Protein AF-A0A166VVB8-F1 (afdb_monomer)

Sequence (334 aa):
MFTNGLLRSNPPIEGLHESIVINSRRLHLTLGVMAFSDNATLNPSTSPSGSAVPARQTTSHPKSLAAAQALLASLRPHIRALLNSDSDSSSPANPVRDGAARREIGDGSARSRKLKLKLNRMDIMKPERAPHRLRSDADEQEQGAEGEGVYGRVLWVGPDTSNINVEGGVDGDADTRRLHGVCTFINRQFMDAGLVMDERRPLKLHCTIANTTYRKPRPKSHAHNLPFSYSAILASPAFKTISTSRNRDVSDSQHQQQACLNRSERVVIRDGQMGQVNIDKGKGNESKPKERARGRGVPVPVDLGVWEV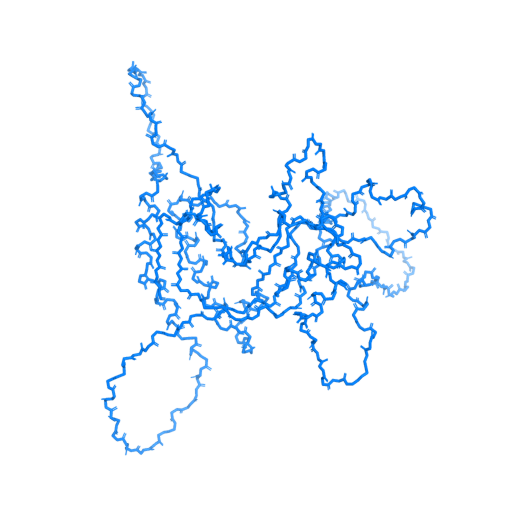GEVQICEMGSHGPEGEYVCVARCEF

Mean predicted aligned error: 12.17 Å

Secondary structure (DSSP, 8-state):
-HHHHHHT-SSPPTT--GGGBPPGGG-------B-PPP--------------------------HHHHHHHHHHHHHHHHHHHH----TT---------------------PPPEEEE--EEEEES-BPPPGGGS-TTTTTT--SS----EESEEEEE---TTTT-TT--SS-HHHHHHHHHHHHHHHHHHHTTSB---SPPP---EEEEEGGG-SS--SSGGGG--EEHHHHHHSHHHHHHB--S-SSS---TTSTTHHHH-------------------------------TT-PPPEEB---EEEE-EEEEE-TT---TTS---EEEEEE-

InterPro domains:
  IPR009210 Activating signal cointegrator 1 complex subunit 1 [PTHR13360] (14-334)
  IPR019510 A-kinase anchor protein 7-like, phosphoesterase domain [PF10469] (170-222)

Radius of gyration: 27.06 Å; Cα contacts (8 Å, |Δi|>4): 358; chains: 1; bounding box: 55×84×77 Å

pLDDT: mean 75.85, std 20.74, range [29.53, 97.19]

Solvent-accessible surface area (backbone atoms only — not comparable to full-atom values): 21731 Å² total; per-residue (Å²): 109,59,69,63,35,51,76,65,34,83,76,68,40,54,59,63,51,75,55,20,47,49,61,77,81,51,66,50,67,70,71,77,65,69,74,63,67,74,86,75,72,87,67,83,78,86,75,92,81,88,84,93,70,95,70,82,80,73,82,73,67,74,45,39,69,68,55,53,47,52,49,53,59,68,43,43,68,58,51,46,51,51,66,67,54,71,84,70,87,79,74,93,82,78,93,77,86,83,82,95,72,89,79,77,86,69,90,69,79,76,74,80,75,75,43,52,40,50,36,33,25,34,46,57,50,75,72,38,72,70,58,75,89,74,55,51,84,75,57,77,80,74,67,82,87,79,71,82,54,46,22,21,44,29,36,33,35,16,50,75,65,87,58,65,86,47,86,86,63,78,89,79,45,70,41,51,42,41,50,50,51,46,48,53,49,53,40,47,56,36,38,77,64,63,44,29,73,88,79,88,63,82,90,64,73,36,28,63,46,29,34,37,90,52,42,62,78,72,49,98,51,80,69,51,67,51,45,23,39,46,51,52,47,66,70,31,73,34,40,62,76,29,42,58,71,91,64,85,87,62,81,88,70,93,68,59,77,59,47,75,81,60,75,81,72,78,90,76,80,85,78,91,77,91,81,88,79,93,79,80,94,72,93,69,90,75,80,73,78,82,86,80,69,89,74,75,76,77,65,43,60,33,53,75,54,73,41,78,58,48,68,52,71,43,60,50,85,94,46,60,44,99,83,61,27,59,38,70,80,38,75,45,78,102

Organism: NCBI:txid1759441

Foldseek 3Di:
DLLVLQCPFVVHFFPDDPLQFDDPVAFDWDLFDFDADDPPDPPVPDDDDDDDDPDDPPVLPHLDPVVLQVLVVVCQVVLLVLQPDDPPPPDDDDPPDDDDDDDDPPPDPPPRDFQKFWFWWKDAPPKDWDPPVPCDPVNVPDDDDQDGFIFHQWIKTGADCVCLPPPPDPPRGPSSNSVLVSSVVSSVSCVVSVRGDPPVDPRDTITTRGHLCSDPPCDPDPSSPRTTGVVCSCVGPSQVVWADPVDPPDPDDPPCVVVLSVPPDDPPDDDDDDDDDDDDDDDDPPPPDPPPPPPRRDTGTTGPDMDGDFKDFDFDPPDADPVRYTHTPHMRGD

Structure (mmCIF, N/CA/C/O backbone):
data_AF-A0A166VVB8-F1
#
_entry.id   AF-A0A166VVB8-F1
#
loop_
_atom_site.group_PDB
_atom_site.id
_atom_site.type_symbol
_atom_site.label_atom_id
_atom_site.label_alt_id
_atom_site.label_comp_id
_atom_site.label_asym_id
_atom_site.label_entity_id
_atom_site.label_seq_id
_atom_site.pdbx_PDB_ins_code
_atom_site.Cartn_x
_atom_site.Cartn_y
_atom_site.Cartn_z
_atom_site.occupancy
_atom_site.B_iso_or_equiv
_atom_site.auth_seq_id
_atom_site.auth_comp_id
_atom_site.auth_asym_id
_atom_site.auth_atom_id
_atom_site.pdbx_PDB_model_num
ATOM 1 N N . MET A 1 1 ? 15.923 -10.748 -4.787 1.00 80.12 1 MET A N 1
ATOM 2 C CA . MET A 1 1 ? 14.583 -10.134 -4.638 1.00 80.12 1 MET A CA 1
ATOM 3 C C . MET A 1 1 ? 14.361 -9.109 -5.744 1.00 80.12 1 MET A C 1
ATOM 5 O O . MET A 1 1 ? 15.329 -8.490 -6.172 1.00 80.12 1 MET A O 1
ATOM 9 N N . PHE A 1 2 ? 13.114 -8.955 -6.202 1.00 94.19 2 PHE A N 1
ATOM 10 C CA . PHE A 1 2 ? 12.698 -8.142 -7.358 1.00 94.19 2 PHE A CA 1
ATOM 11 C C . PHE A 1 2 ? 13.296 -6.722 -7.398 1.00 94.19 2 PHE A C 1
ATOM 13 O O . PHE A 1 2 ? 13.907 -6.343 -8.393 1.00 94.19 2 PHE A O 1
ATOM 20 N N . THR A 1 3 ? 13.206 -5.967 -6.302 1.00 95.25 3 THR A N 1
ATOM 21 C CA . THR A 1 3 ? 13.703 -4.580 -6.207 1.00 95.25 3 THR A CA 1
ATOM 22 C C . THR A 1 3 ? 15.211 -4.458 -6.433 1.00 95.25 3 THR A C 1
ATOM 24 O O . THR A 1 3 ? 15.650 -3.579 -7.170 1.00 95.25 3 THR A O 1
ATOM 27 N N . ASN A 1 4 ? 16.007 -5.382 -5.886 1.00 95.75 4 ASN A N 1
ATOM 28 C CA . ASN A 1 4 ? 17.452 -5.431 -6.139 1.00 95.75 4 ASN A CA 1
ATOM 29 C C . ASN A 1 4 ? 17.758 -5.725 -7.614 1.00 95.75 4 ASN A C 1
ATOM 31 O O . ASN A 1 4 ? 18.744 -5.224 -8.144 1.00 95.75 4 ASN A O 1
ATOM 35 N N . GLY A 1 5 ? 16.918 -6.525 -8.279 1.00 96.50 5 GLY A N 1
ATOM 36 C CA . GLY A 1 5 ? 17.032 -6.774 -9.715 1.00 96.50 5 GLY A CA 1
ATOM 37 C C . GLY A 1 5 ? 16.750 -5.519 -10.546 1.00 96.50 5 GLY A C 1
ATOM 38 O O . GLY A 1 5 ? 17.468 -5.252 -11.506 1.00 96.50 5 GLY A O 1
ATOM 39 N N . LEU A 1 6 ? 15.755 -4.714 -10.156 1.00 96.75 6 LEU A N 1
ATOM 40 C CA . LEU A 1 6 ? 15.472 -3.438 -10.822 1.00 96.75 6 LEU A CA 1
ATOM 41 C C . LEU A 1 6 ? 16.654 -2.466 -10.700 1.00 96.75 6 LEU A C 1
ATOM 43 O O . LEU A 1 6 ? 17.094 -1.910 -11.701 1.00 96.75 6 LEU A O 1
ATOM 47 N N . LEU A 1 7 ? 17.213 -2.313 -9.495 1.00 97.19 7 LEU A N 1
ATOM 48 C CA . LEU A 1 7 ? 18.348 -1.413 -9.245 1.00 97.19 7 LEU A CA 1
ATOM 49 C C . LEU A 1 7 ? 19.645 -1.853 -9.945 1.00 97.19 7 LEU A C 1
ATOM 51 O O . LEU A 1 7 ? 20.499 -1.018 -10.219 1.00 97.19 7 LEU A O 1
ATOM 55 N N . ARG A 1 8 ? 19.792 -3.149 -10.244 1.00 97.19 8 ARG A N 1
ATOM 56 C CA . ARG A 1 8 ? 20.946 -3.725 -10.960 1.00 97.19 8 ARG A CA 1
ATOM 57 C C . ARG A 1 8 ? 20.698 -3.924 -12.458 1.00 97.19 8 ARG A C 1
ATOM 59 O O . ARG A 1 8 ? 21.473 -4.619 -13.111 1.00 97.19 8 ARG A O 1
ATOM 66 N N . SER A 1 9 ? 19.602 -3.389 -12.997 1.00 97.19 9 SER A N 1
ATOM 67 C CA . SER A 1 9 ? 19.294 -3.529 -14.422 1.00 97.19 9 SER A CA 1
ATOM 68 C C . SER A 1 9 ? 20.370 -2.862 -15.283 1.00 97.19 9 SER A C 1
ATOM 70 O O . SER A 1 9 ? 20.900 -1.813 -14.919 1.00 97.19 9 SER A O 1
ATOM 72 N N . ASN A 1 10 ? 20.693 -3.489 -16.417 1.00 95.44 10 ASN A N 1
ATOM 73 C CA . ASN A 1 10 ? 21.626 -2.970 -17.411 1.00 95.44 10 ASN A CA 1
ATOM 74 C C . ASN A 1 10 ? 20.941 -2.980 -18.797 1.00 95.44 10 ASN A C 1
ATOM 76 O O . ASN A 1 10 ? 20.614 -4.072 -19.272 1.00 95.44 10 ASN A O 1
ATOM 80 N N . PRO A 1 11 ? 20.691 -1.813 -19.424 1.00 95.25 11 PRO A N 1
ATOM 81 C CA . PRO A 1 11 ? 21.003 -0.471 -18.919 1.00 95.25 11 PRO A CA 1
ATOM 82 C C . PRO A 1 11 ? 20.211 -0.108 -17.643 1.00 95.25 11 PRO A C 1
ATOM 84 O O . PRO A 1 11 ? 19.152 -0.700 -17.394 1.00 95.25 11 PRO A O 1
ATOM 87 N N . PRO A 1 12 ? 20.703 0.843 -16.820 1.00 96.94 12 PRO A N 1
ATOM 88 C CA . PRO A 1 12 ? 19.961 1.348 -15.669 1.00 96.94 12 PRO A CA 1
ATOM 89 C C . PRO A 1 12 ? 18.581 1.871 -16.072 1.00 96.94 12 PRO A C 1
ATOM 91 O O . PRO A 1 12 ? 18.429 2.543 -17.091 1.00 96.94 12 PRO A O 1
ATOM 94 N N . ILE A 1 13 ? 17.567 1.586 -15.254 1.00 96.38 13 ILE A N 1
ATOM 95 C CA . ILE A 1 13 ? 16.203 2.061 -15.500 1.00 96.38 13 ILE A CA 1
ATOM 96 C C . ILE A 1 13 ? 16.156 3.568 -15.258 1.00 96.38 13 ILE A C 1
ATOM 98 O O . ILE A 1 13 ? 16.400 4.041 -14.146 1.00 96.38 13 ILE A O 1
ATOM 102 N N . GLU A 1 14 ? 15.789 4.319 -16.293 1.00 94.62 14 GLU A N 1
ATOM 103 C CA . GLU A 1 14 ? 15.694 5.771 -16.225 1.00 94.62 14 GLU A CA 1
ATOM 104 C C . GLU A 1 14 ? 14.804 6.237 -15.063 1.00 94.62 14 GLU A C 1
ATOM 106 O O . GLU A 1 14 ? 13.695 5.737 -14.849 1.00 94.62 14 GLU A O 1
ATOM 111 N N . GLY A 1 15 ? 15.310 7.206 -14.297 1.00 93.50 15 GLY A N 1
ATOM 112 C CA . GLY A 1 15 ? 14.620 7.805 -13.157 1.00 93.50 15 GLY A CA 1
ATOM 113 C C . GLY A 1 15 ? 14.492 6.897 -11.929 1.00 93.50 15 GLY A C 1
ATOM 114 O O . GLY A 1 15 ? 14.131 7.393 -10.857 1.00 93.50 15 GLY A O 1
ATOM 115 N N . LEU A 1 16 ? 14.825 5.607 -12.011 1.00 95.88 16 LEU A N 1
ATOM 116 C CA . LEU A 1 16 ? 14.820 4.716 -10.855 1.00 95.88 16 LEU A CA 1
ATOM 117 C C . LEU A 1 16 ? 16.094 4.915 -10.023 1.00 95.88 16 LEU A C 1
ATOM 119 O O . LEU A 1 16 ? 17.202 4.922 -10.543 1.00 95.88 16 LEU A O 1
ATOM 123 N N . HIS A 1 17 ? 15.935 5.096 -8.713 1.00 95.06 17 HIS A N 1
ATOM 124 C CA . HIS A 1 17 ? 17.042 5.320 -7.783 1.00 95.06 17 HIS A CA 1
ATOM 125 C C . HIS A 1 17 ? 16.779 4.569 -6.477 1.00 95.06 17 HIS A C 1
ATOM 127 O O . HIS A 1 17 ? 15.627 4.434 -6.067 1.00 95.06 17 HIS A O 1
ATOM 133 N N . GLU A 1 18 ? 17.824 4.117 -5.787 1.00 95.75 18 GLU A N 1
ATOM 134 C CA . GLU A 1 18 ? 17.688 3.349 -4.540 1.00 95.75 18 GLU A CA 1
ATOM 135 C C . GLU A 1 18 ? 16.834 4.064 -3.481 1.00 95.75 18 GLU A C 1
ATOM 137 O O . GLU A 1 18 ? 15.959 3.457 -2.876 1.00 95.75 18 GLU A O 1
ATOM 142 N N . SER A 1 19 ? 16.998 5.381 -3.329 1.00 94.19 19 SER A N 1
ATOM 143 C CA . SER A 1 19 ? 16.274 6.181 -2.331 1.00 94.19 19 SER A CA 1
ATOM 144 C C . SER A 1 19 ? 14.765 6.292 -2.569 1.00 94.19 19 SER A C 1
ATOM 146 O O . SER A 1 19 ? 14.038 6.666 -1.651 1.00 94.19 19 SER A O 1
ATOM 148 N N . ILE A 1 20 ? 14.284 5.976 -3.778 1.00 94.44 20 ILE A N 1
ATOM 149 C CA . ILE A 1 20 ? 12.845 5.948 -4.072 1.00 94.44 20 ILE A CA 1
ATOM 150 C C . ILE A 1 20 ? 12.249 4.549 -3.929 1.00 94.44 20 ILE A C 1
ATOM 152 O O . ILE A 1 20 ? 11.027 4.433 -3.925 1.00 94.44 20 ILE A O 1
ATOM 156 N N . VAL A 1 21 ? 13.072 3.503 -3.814 1.00 95.06 21 VAL A N 1
ATOM 157 C CA . VAL A 1 21 ? 12.617 2.125 -3.608 1.00 95.06 21 VAL A CA 1
ATOM 158 C C . VAL A 1 21 ? 12.271 1.924 -2.135 1.00 95.06 21 VAL A C 1
ATOM 160 O O . VAL A 1 21 ? 13.047 2.238 -1.235 1.00 95.06 21 VAL A O 1
ATOM 163 N N . ILE A 1 22 ? 11.078 1.401 -1.880 1.00 91.81 22 ILE A N 1
ATOM 164 C CA . ILE A 1 22 ? 10.592 1.111 -0.536 1.00 91.81 22 ILE A CA 1
ATOM 165 C C . ILE A 1 22 ? 11.161 -0.236 -0.089 1.00 91.81 22 ILE A C 1
ATOM 167 O O . ILE A 1 22 ? 11.049 -1.236 -0.798 1.00 91.81 22 ILE A O 1
ATOM 171 N N . ASN A 1 23 ? 11.770 -0.266 1.098 1.00 87.00 23 ASN A N 1
ATOM 172 C CA . ASN A 1 23 ? 12.222 -1.509 1.719 1.00 87.00 23 ASN A CA 1
ATOM 173 C C . ASN A 1 23 ? 11.023 -2.458 1.899 1.00 87.00 23 ASN A C 1
ATOM 175 O O . ASN A 1 23 ? 9.979 -2.037 2.391 1.00 87.00 23 ASN A O 1
ATOM 179 N N . SER A 1 24 ? 11.168 -3.733 1.531 1.00 81.12 24 SER A N 1
ATOM 180 C CA . SER A 1 24 ? 10.096 -4.728 1.643 1.00 81.12 24 SER A CA 1
ATOM 181 C C . SER A 1 24 ? 9.627 -4.959 3.083 1.00 81.12 24 SER A C 1
ATOM 183 O O . SER A 1 24 ? 8.501 -5.395 3.293 1.00 81.12 24 SER A O 1
ATOM 185 N N . ARG A 1 25 ? 10.446 -4.618 4.087 1.00 78.00 25 ARG A N 1
ATOM 186 C CA . ARG A 1 25 ? 10.026 -4.588 5.500 1.00 78.00 25 ARG A CA 1
ATOM 187 C C . ARG A 1 25 ? 8.929 -3.549 5.784 1.00 78.00 25 ARG A C 1
ATOM 189 O O . ARG A 1 25 ? 8.281 -3.623 6.815 1.00 78.00 25 ARG A O 1
ATOM 196 N N . ARG A 1 26 ? 8.696 -2.611 4.859 1.00 69.06 26 ARG A N 1
ATOM 197 C CA . ARG A 1 26 ? 7.686 -1.541 4.926 1.00 69.06 26 ARG A CA 1
ATOM 198 C C . ARG A 1 26 ? 6.451 -1.830 4.066 1.00 69.06 26 ARG A C 1
ATOM 200 O O . ARG A 1 26 ? 5.740 -0.893 3.693 1.00 69.06 26 ARG A O 1
ATOM 207 N N . LEU A 1 27 ? 6.215 -3.082 3.667 1.00 74.44 27 LEU A N 1
ATOM 208 C CA . LEU A 1 27 ? 5.030 -3.435 2.881 1.00 74.44 27 LEU A CA 1
ATOM 209 C C . LEU A 1 27 ? 3.786 -3.384 3.775 1.00 74.44 27 LEU A C 1
ATOM 211 O O . LEU A 1 27 ? 3.370 -4.379 4.355 1.00 74.44 27 LEU A O 1
ATOM 215 N N . HIS A 1 28 ? 3.190 -2.199 3.862 1.00 82.31 28 HIS A N 1
ATOM 216 C CA . HIS A 1 28 ? 1.899 -1.968 4.500 1.00 82.31 28 HIS A CA 1
ATOM 217 C C . HIS A 1 28 ? 0.839 -1.672 3.434 1.00 82.31 28 HIS A C 1
ATOM 219 O O . HIS A 1 28 ? 1.134 -1.065 2.400 1.00 82.31 28 HIS A O 1
ATOM 225 N N . LEU A 1 29 ? -0.404 -2.073 3.704 1.00 86.31 29 LEU A N 1
ATOM 226 C CA . LEU A 1 29 ? -1.582 -1.613 2.972 1.00 86.31 29 LEU A CA 1
ATOM 227 C C . LEU A 1 29 ? -2.182 -0.427 3.727 1.00 86.31 29 LEU A C 1
ATOM 229 O O . LEU A 1 29 ? -2.605 -0.564 4.873 1.00 86.31 29 LEU A O 1
ATOM 233 N N . THR A 1 30 ? -2.226 0.745 3.102 1.00 87.19 30 THR A N 1
ATOM 234 C CA . THR A 1 30 ? -2.793 1.938 3.744 1.00 87.19 30 THR A CA 1
ATOM 235 C C . THR A 1 30 ? -4.317 1.936 3.638 1.00 87.19 30 THR A C 1
ATOM 237 O O . THR A 1 30 ? -4.862 1.932 2.536 1.00 87.19 30 THR A O 1
ATOM 240 N N . LEU A 1 31 ? -5.003 1.980 4.786 1.00 89.38 31 LEU A N 1
ATOM 241 C CA . LEU A 1 31 ? -6.472 2.030 4.856 1.00 89.38 31 LEU A CA 1
ATOM 242 C C . LEU A 1 31 ? -7.032 3.453 4.868 1.00 89.38 31 LEU A C 1
ATOM 244 O O . LEU A 1 31 ? -8.178 3.666 4.490 1.00 89.38 31 LEU A O 1
ATOM 248 N N . GLY A 1 32 ? -6.247 4.424 5.326 1.00 87.88 32 GLY A N 1
ATOM 249 C CA . GLY A 1 32 ? -6.657 5.816 5.446 1.00 87.88 32 GLY A CA 1
ATOM 250 C C . GLY A 1 32 ? -5.557 6.659 6.076 1.00 87.88 32 GLY A C 1
ATOM 251 O O . GLY A 1 32 ? -4.573 6.128 6.592 1.00 87.88 32 GLY A O 1
ATOM 252 N N . VAL A 1 33 ? -5.733 7.976 6.018 1.00 90.38 33 VAL A N 1
ATOM 253 C CA . VAL A 1 33 ? -4.851 8.951 6.664 1.00 90.38 33 VAL A CA 1
ATOM 254 C C . VAL A 1 33 ? -5.691 9.786 7.622 1.00 90.38 33 VAL A C 1
ATOM 256 O O . VAL A 1 33 ? -6.799 10.209 7.290 1.00 90.38 33 VAL A O 1
ATOM 259 N N . MET A 1 34 ? -5.159 9.999 8.821 1.00 90.56 34 MET A N 1
ATOM 260 C CA . MET A 1 34 ? -5.766 10.822 9.863 1.00 90.56 34 MET A CA 1
ATOM 261 C C . MET A 1 34 ? -4.875 12.032 10.126 1.00 90.56 34 MET A C 1
ATOM 263 O O . MET A 1 34 ? -3.652 11.942 10.022 1.00 90.56 34 MET A O 1
ATOM 267 N N . ALA A 1 35 ? -5.495 13.149 10.490 1.00 89.38 35 ALA A N 1
ATOM 268 C CA . ALA A 1 35 ? -4.807 14.317 11.014 1.00 89.38 35 ALA A CA 1
ATOM 269 C C . ALA A 1 35 ? -5.365 14.598 12.408 1.00 89.38 35 ALA A C 1
ATOM 271 O O . ALA A 1 35 ? -6.573 14.803 12.565 1.00 89.38 35 ALA A O 1
ATOM 272 N N . PHE A 1 36 ? -4.489 14.570 13.407 1.00 87.38 36 PHE A N 1
ATOM 273 C CA . PHE A 1 36 ? -4.828 14.932 14.775 1.00 87.38 36 PHE A CA 1
ATOM 274 C C . PHE A 1 36 ? -4.467 16.396 14.996 1.00 87.38 36 PHE A C 1
ATOM 276 O O . PHE A 1 36 ? -3.456 16.875 14.485 1.00 87.38 36 PHE A O 1
ATOM 283 N N . SER A 1 37 ? -5.311 17.114 15.728 1.00 82.75 37 SER A N 1
ATOM 284 C CA . SER A 1 37 ? -4.917 18.417 16.247 1.00 82.75 37 SER A CA 1
ATOM 285 C C . SER A 1 37 ? -3.980 18.163 17.417 1.00 82.75 37 SER A C 1
ATOM 287 O O . SER A 1 37 ? -4.350 17.435 18.341 1.00 82.75 37 SER A O 1
ATOM 289 N N . ASP A 1 38 ? -2.779 18.734 17.383 1.00 74.06 38 ASP A N 1
ATOM 290 C CA . ASP A 1 38 ? -1.926 18.740 18.564 1.00 74.06 38 ASP A CA 1
ATOM 291 C C . ASP A 1 38 ? -2.724 19.399 19.691 1.00 74.06 38 ASP A C 1
ATOM 293 O O . ASP A 1 38 ? -3.160 20.542 19.568 1.00 74.06 38 ASP A O 1
ATOM 297 N N . ASN A 1 39 ? -2.925 18.691 20.804 1.00 57.31 39 ASN A N 1
ATOM 298 C CA . ASN A 1 39 ? -3.567 19.232 22.011 1.00 57.31 39 ASN A CA 1
ATOM 299 C C . ASN A 1 39 ? -2.731 20.355 22.674 1.00 57.31 39 ASN A C 1
ATOM 301 O O . ASN A 1 39 ? -2.933 20.692 23.840 1.00 57.31 39 ASN A O 1
ATOM 305 N N . ALA A 1 40 ? -1.765 20.930 21.958 1.00 52.28 40 ALA A N 1
ATOM 306 C CA . ALA A 1 40 ? -0.906 21.984 22.437 1.00 52.28 40 ALA A CA 1
ATOM 307 C C . ALA A 1 40 ? -1.675 23.313 22.434 1.00 52.28 40 ALA A C 1
ATOM 309 O O . ALA A 1 40 ? -1.936 23.921 21.397 1.00 52.28 40 ALA A O 1
ATOM 310 N N . THR A 1 41 ? -1.973 23.788 23.644 1.00 52.69 41 THR A N 1
ATOM 311 C CA . THR A 1 41 ? -2.324 25.179 23.972 1.00 52.69 41 THR A CA 1
ATOM 312 C C . THR A 1 41 ? -3.654 25.698 23.425 1.00 52.69 41 THR A C 1
ATOM 314 O O . THR A 1 41 ? -3.716 26.700 22.718 1.00 52.69 41 THR A O 1
ATOM 317 N N . LEU A 1 42 ? -4.761 25.131 23.914 1.00 53.53 42 LEU A N 1
ATOM 318 C CA . LEU A 1 42 ? -5.905 25.985 24.242 1.00 53.53 42 LEU A CA 1
ATOM 319 C C . LEU A 1 42 ? -5.479 26.907 25.394 1.00 53.53 42 LEU A C 1
ATOM 321 O O . LEU A 1 42 ? -5.690 26.594 26.561 1.00 53.53 42 LEU A O 1
ATOM 325 N N . ASN A 1 43 ? -4.830 28.026 25.067 1.00 53.91 43 ASN A N 1
ATOM 326 C CA . ASN A 1 43 ? -4.761 29.152 25.987 1.00 53.91 43 ASN A CA 1
ATOM 327 C C . ASN A 1 43 ? -6.201 29.650 26.175 1.00 53.91 43 ASN A C 1
ATOM 329 O O . ASN A 1 43 ? -6.820 30.051 25.185 1.00 53.91 43 ASN A O 1
ATOM 333 N N . PRO A 1 44 ? -6.762 29.632 27.395 1.00 59.38 44 PRO A N 1
ATOM 334 C CA . PRO A 1 44 ? -8.055 30.239 27.652 1.00 59.38 44 PRO A CA 1
ATOM 335 C C . PRO A 1 44 ? -7.879 31.759 27.585 1.00 59.38 44 PRO A C 1
ATOM 337 O O . PRO A 1 44 ? -7.639 32.416 28.593 1.00 59.38 44 PRO A O 1
ATOM 340 N N . SER A 1 45 ? -7.943 32.338 26.385 1.00 52.94 45 SER A N 1
ATOM 341 C CA . SER A 1 45 ? -8.056 33.784 26.240 1.00 52.94 45 SER A CA 1
ATOM 342 C C . SER A 1 45 ? -9.463 34.183 26.666 1.00 52.94 45 SER A C 1
ATOM 344 O O . SER A 1 45 ? -10.431 34.085 25.912 1.00 52.94 45 SER A O 1
ATOM 346 N N . THR A 1 46 ? -9.550 34.585 27.926 1.00 57.31 46 THR A N 1
ATOM 347 C CA . THR A 1 46 ? -10.672 35.238 28.582 1.00 57.31 46 THR A CA 1
ATOM 348 C C . THR A 1 46 ? -11.173 36.391 27.713 1.00 57.31 46 THR A C 1
ATOM 350 O O . THR A 1 46 ? -10.488 37.394 27.531 1.00 57.31 46 THR A O 1
ATOM 353 N N . SER A 1 47 ? -12.372 36.270 27.155 1.00 58.31 47 SER A N 1
ATOM 354 C CA . SER A 1 47 ? -13.117 37.408 26.613 1.00 58.31 47 SER A CA 1
ATOM 355 C C . SER A 1 47 ? -14.609 37.155 26.816 1.00 58.31 47 SER A C 1
ATOM 357 O O . SER A 1 47 ? -15.187 36.316 26.125 1.00 58.31 47 SER A O 1
ATOM 359 N N . PRO A 1 48 ? -15.242 37.829 27.788 1.00 64.75 48 PRO A N 1
ATOM 360 C CA . PRO A 1 48 ? -16.683 37.824 27.943 1.00 64.75 48 PRO A CA 1
ATOM 361 C C . PRO A 1 48 ? -17.269 38.959 27.099 1.00 64.75 48 PRO A C 1
ATOM 363 O O . PRO A 1 48 ? -16.870 40.103 27.280 1.00 64.75 48 PRO A O 1
ATOM 366 N N . SER A 1 49 ? -18.208 38.666 26.196 1.00 53.88 49 SER A N 1
ATOM 367 C CA . SER A 1 49 ? -19.387 39.512 25.932 1.00 53.88 49 SER A CA 1
ATOM 368 C C . SER A 1 49 ? -20.099 39.090 24.643 1.00 53.88 49 SER A C 1
ATOM 370 O O . SER A 1 49 ? -19.532 39.167 23.557 1.00 53.88 49 SER A O 1
ATOM 372 N N . GLY A 1 50 ? -21.384 38.753 24.780 1.00 62.75 50 GLY A N 1
ATOM 373 C CA . GLY A 1 50 ? -22.394 39.22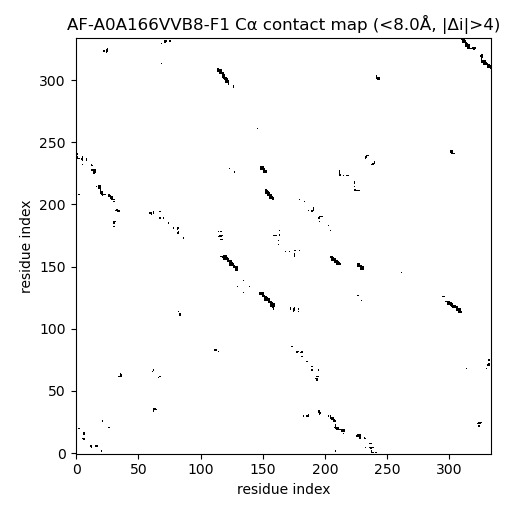9 23.835 1.00 62.75 50 GLY A CA 1
ATOM 374 C C . GLY A 1 50 ? -22.942 38.236 22.809 1.00 62.75 50 GLY A C 1
ATOM 375 O O . GLY A 1 50 ? -22.317 37.960 21.796 1.00 62.75 50 GLY A O 1
ATOM 376 N N . SER A 1 51 ? -24.209 37.871 23.027 1.00 55.16 51 SER A N 1
ATOM 377 C CA . SER A 1 51 ? -25.202 37.381 22.055 1.00 55.16 51 SER A CA 1
ATOM 378 C C . SER A 1 51 ? -25.195 35.902 21.660 1.00 55.16 51 SER A C 1
ATOM 380 O O . SER A 1 51 ? -24.504 35.433 20.760 1.00 55.16 51 SER A O 1
ATOM 382 N N . ALA A 1 52 ? -26.112 35.198 22.326 1.00 57.09 52 ALA A N 1
ATOM 383 C CA . ALA A 1 52 ? -26.533 33.834 22.085 1.00 57.09 52 ALA A CA 1
ATOM 384 C C . ALA A 1 52 ? -27.321 33.692 20.770 1.00 57.09 52 ALA A C 1
ATOM 386 O O . ALA A 1 52 ? -28.419 34.224 20.624 1.00 57.09 52 ALA A O 1
ATOM 387 N N . VAL A 1 53 ? -26.787 32.884 19.856 1.00 63.47 53 VAL A N 1
ATOM 388 C CA . VAL A 1 53 ? -27.553 32.186 18.817 1.00 63.47 53 VAL A CA 1
ATOM 389 C C . VAL A 1 53 ? -27.334 30.688 19.062 1.00 63.47 53 VAL A C 1
ATOM 391 O O . VAL A 1 53 ? -26.178 30.281 19.197 1.00 63.47 53 VAL A O 1
ATOM 394 N N . PRO A 1 54 ? -28.385 29.850 19.165 1.00 59.09 54 PRO A N 1
ATOM 395 C CA . PRO A 1 54 ? -28.230 28.424 19.438 1.00 59.09 54 PRO A CA 1
ATOM 396 C C . PRO A 1 54 ? -27.666 27.715 18.200 1.00 59.09 54 PRO A C 1
ATOM 398 O O . PRO A 1 54 ? -28.395 27.237 17.331 1.00 59.09 54 PRO A O 1
ATOM 401 N N . ALA A 1 55 ? -26.338 27.681 18.100 1.00 53.84 55 ALA A N 1
ATOM 402 C CA . ALA A 1 55 ? -25.627 26.925 17.086 1.00 53.84 55 ALA A CA 1
ATOM 403 C C . ALA A 1 55 ? -25.835 25.426 17.337 1.00 53.84 55 ALA A C 1
ATOM 405 O O . ALA A 1 55 ? -25.550 24.909 18.418 1.00 53.84 55 ALA A O 1
ATOM 406 N N . ARG A 1 56 ? -26.348 24.739 16.314 1.00 52.72 56 ARG A N 1
ATOM 407 C CA . ARG A 1 56 ? -26.507 23.285 16.242 1.00 52.72 56 ARG A CA 1
ATOM 408 C C . ARG A 1 56 ? -25.193 22.626 16.668 1.00 52.72 56 ARG A C 1
ATOM 410 O O . ARG A 1 56 ? -24.222 22.671 15.918 1.00 52.72 56 ARG A O 1
ATOM 417 N N . GLN A 1 57 ? -25.168 22.053 17.872 1.00 49.97 57 GLN A N 1
ATOM 418 C CA . GLN A 1 57 ? -24.025 21.317 18.404 1.00 49.97 57 GLN A CA 1
ATOM 419 C C . GLN A 1 57 ? -23.801 20.080 17.537 1.00 49.97 57 GLN A C 1
ATOM 421 O O . GLN A 1 57 ? -24.341 19.005 17.783 1.00 49.97 57 GLN A O 1
ATOM 426 N N . THR A 1 58 ? -23.013 20.230 16.480 1.00 55.44 58 THR A N 1
ATOM 427 C CA . THR A 1 58 ? -22.317 19.094 15.900 1.00 55.44 58 THR A CA 1
ATOM 428 C C . THR A 1 58 ? -21.320 18.666 16.962 1.00 55.44 58 THR A C 1
ATOM 430 O O . THR A 1 58 ? -20.353 19.382 17.220 1.00 55.44 58 THR A O 1
ATOM 433 N N . THR A 1 59 ? -21.597 17.555 17.635 1.00 57.00 59 THR A N 1
ATOM 434 C CA . THR A 1 59 ? -20.691 16.909 18.584 1.00 57.00 59 THR A CA 1
ATOM 435 C C . THR A 1 59 ? -19.452 16.446 17.822 1.00 57.00 59 THR A C 1
ATOM 437 O O . THR A 1 59 ? -19.331 15.285 17.439 1.00 57.00 59 THR A O 1
ATOM 440 N N . SER A 1 60 ? -18.547 17.373 17.513 1.00 65.69 60 SER A N 1
ATOM 441 C CA . SER A 1 60 ? -17.262 17.049 16.919 1.00 65.69 60 SER A CA 1
ATOM 442 C C . SER A 1 60 ? -16.446 16.382 18.013 1.00 65.69 60 SER A C 1
ATOM 444 O O . SER A 1 60 ? -15.840 17.056 18.848 1.00 65.69 60 SER A O 1
ATOM 446 N N . HIS A 1 61 ? -16.486 15.053 18.058 1.00 69.00 61 HIS A N 1
ATOM 447 C CA . HIS A 1 61 ? -15.572 14.306 18.903 1.00 69.00 61 HIS A CA 1
ATOM 448 C C . HIS A 1 61 ? -14.140 14.751 18.570 1.00 69.00 61 HIS A C 1
ATOM 450 O O . HIS A 1 61 ? -13.794 14.865 17.388 1.00 69.00 61 HIS A O 1
ATOM 456 N N . PRO A 1 62 ? -13.315 15.068 19.581 1.00 80.06 62 PRO A N 1
ATOM 457 C CA . PRO A 1 62 ? -11.961 15.533 19.342 1.00 80.06 62 PRO A CA 1
ATOM 458 C C . PRO A 1 62 ? -11.181 14.450 18.595 1.00 80.06 62 PRO A C 1
ATOM 460 O O . PRO A 1 62 ? -11.067 13.313 19.063 1.00 80.06 62 PRO A O 1
ATOM 463 N N . LYS A 1 63 ? -10.635 14.814 17.429 1.00 90.44 63 LYS A N 1
ATOM 464 C CA . LYS A 1 63 ? -9.738 13.959 16.645 1.00 90.44 63 LYS A CA 1
ATOM 465 C C . LYS A 1 63 ? -8.431 13.803 17.411 1.00 90.44 63 LYS A C 1
ATOM 467 O O . LYS A 1 63 ? -7.500 14.584 17.236 1.00 90.44 63 LYS A O 1
ATOM 472 N N . SER A 1 64 ? -8.384 12.808 18.285 1.00 92.88 64 SER A N 1
ATOM 473 C CA . SER A 1 64 ? -7.233 12.509 19.129 1.00 92.88 64 SER A CA 1
ATOM 474 C C . SER A 1 64 ? -6.725 11.098 18.865 1.00 92.88 64 SER A C 1
ATOM 476 O O . SER A 1 64 ? -7.494 10.201 18.507 1.00 92.88 64 SER A O 1
ATOM 478 N N . LEU A 1 65 ? -5.427 10.890 19.094 1.00 93.00 65 LEU A N 1
ATOM 479 C CA . LEU A 1 65 ? -4.821 9.565 19.011 1.00 93.00 65 LEU A CA 1
ATOM 480 C C . LEU A 1 65 ? -5.517 8.580 19.962 1.00 93.00 65 LEU A C 1
ATOM 482 O O . LEU A 1 65 ? -5.866 7.482 19.544 1.00 93.00 65 LEU A O 1
ATOM 486 N N . ALA A 1 66 ? -5.806 8.994 21.199 1.00 93.56 66 ALA A N 1
ATOM 487 C CA . ALA A 1 66 ? -6.496 8.160 22.182 1.00 93.56 66 ALA A CA 1
ATOM 488 C C . ALA A 1 66 ? -7.874 7.678 21.687 1.00 93.56 66 ALA A C 1
ATOM 490 O O . ALA A 1 66 ? -8.206 6.503 21.843 1.00 93.56 66 ALA A O 1
ATOM 491 N N . ALA A 1 67 ? -8.652 8.547 21.029 1.00 93.56 67 ALA A N 1
ATOM 492 C CA . ALA A 1 67 ? -9.934 8.160 20.436 1.00 93.56 67 ALA A CA 1
ATOM 493 C C . ALA A 1 67 ? -9.761 7.133 19.302 1.00 93.56 67 ALA A C 1
ATOM 495 O O . ALA A 1 67 ? -10.505 6.155 19.237 1.00 93.56 67 ALA A O 1
ATOM 496 N N . ALA A 1 68 ? -8.753 7.309 18.443 1.00 95.31 68 ALA A N 1
ATOM 497 C CA . ALA A 1 68 ? -8.447 6.362 17.371 1.00 95.31 68 ALA A CA 1
ATOM 498 C C . ALA A 1 68 ? -7.988 4.992 17.905 1.00 95.31 68 ALA A C 1
ATOM 500 O O . ALA A 1 68 ? -8.407 3.954 17.391 1.00 95.31 68 ALA A O 1
ATOM 501 N N . GLN A 1 69 ? -7.173 4.982 18.963 1.00 96.00 69 GLN A N 1
ATOM 502 C CA . GLN A 1 69 ? -6.738 3.761 19.646 1.00 96.00 69 GLN A CA 1
ATOM 503 C C . GLN A 1 69 ? -7.919 3.021 20.283 1.00 96.00 69 GLN A C 1
ATOM 505 O O . GLN A 1 69 ? -8.061 1.812 20.093 1.00 96.00 69 GLN A O 1
ATOM 510 N N . ALA A 1 70 ? -8.788 3.746 20.995 1.00 95.56 70 ALA A N 1
ATOM 511 C CA . ALA A 1 70 ? -9.983 3.186 21.617 1.00 95.56 70 ALA A CA 1
ATOM 512 C C . ALA A 1 70 ? -10.942 2.591 20.574 1.00 95.56 70 ALA A C 1
ATOM 514 O O . ALA A 1 70 ? -11.453 1.488 20.774 1.00 95.56 70 ALA A O 1
ATOM 515 N N . LEU A 1 71 ? -11.134 3.276 19.439 1.00 96.56 71 LEU A N 1
ATOM 516 C CA . LEU A 1 71 ? -11.939 2.756 18.337 1.00 96.56 71 LEU A CA 1
ATOM 517 C C . LEU A 1 71 ? -11.322 1.482 17.753 1.00 96.56 71 LEU A C 1
ATOM 519 O O . LEU A 1 71 ? -12.004 0.473 17.641 1.00 96.56 71 LEU A O 1
ATOM 523 N N . LEU A 1 72 ? -10.027 1.471 17.425 1.00 97.00 72 LEU A N 1
ATOM 524 C CA . LEU A 1 72 ? -9.400 0.263 16.880 1.00 97.00 72 LEU A CA 1
ATOM 525 C C . LEU A 1 72 ? -9.533 -0.937 17.834 1.00 97.00 72 LEU A C 1
ATOM 527 O O . LEU A 1 72 ? -9.812 -2.053 17.390 1.00 97.00 72 LEU A O 1
ATOM 531 N N . ALA A 1 73 ? -9.376 -0.706 19.140 1.00 96.44 73 ALA A N 1
ATOM 532 C CA . ALA A 1 73 ? -9.561 -1.734 20.157 1.00 96.44 73 ALA A CA 1
ATOM 533 C C . ALA A 1 73 ? -11.007 -2.263 20.192 1.00 96.44 73 ALA A C 1
ATOM 535 O O . ALA A 1 73 ? -11.204 -3.478 20.274 1.00 96.44 73 ALA A O 1
ATOM 536 N N . SER A 1 74 ? -12.012 -1.388 20.073 1.00 96.94 74 SER A N 1
ATOM 537 C CA . SER A 1 74 ? -13.427 -1.788 20.071 1.00 96.94 74 SER A CA 1
ATOM 538 C C . SER A 1 74 ? -13.843 -2.540 18.798 1.00 96.94 74 SER A C 1
ATOM 540 O O . SER A 1 74 ? -14.736 -3.390 18.841 1.00 96.94 74 SER A O 1
ATOM 542 N N . LEU A 1 75 ? -13.161 -2.305 17.672 1.00 96.81 75 LEU A N 1
ATOM 543 C CA . LEU A 1 75 ? -13.403 -3.020 16.415 1.00 96.81 75 LEU A CA 1
ATOM 544 C C . LEU A 1 75 ? -12.825 -4.443 16.399 1.00 96.81 75 LEU A C 1
ATOM 546 O O . LEU A 1 75 ? -13.266 -5.260 15.591 1.00 96.81 75 LEU A O 1
ATOM 550 N N . ARG A 1 76 ? -11.882 -4.782 17.290 1.00 95.81 76 ARG A N 1
ATOM 551 C CA . ARG A 1 76 ? -11.207 -6.095 17.338 1.00 95.81 76 ARG A CA 1
ATOM 552 C C . ARG A 1 76 ? -12.141 -7.317 17.252 1.00 95.81 76 ARG A C 1
ATOM 554 O O . ARG A 1 76 ? -11.875 -8.172 16.405 1.00 95.81 76 ARG A O 1
ATOM 561 N N . PRO A 1 77 ? -13.202 -7.459 18.075 1.00 95.56 77 PRO A N 1
ATOM 562 C CA . PRO A 1 77 ? -14.099 -8.615 17.980 1.00 95.56 77 PRO A CA 1
ATOM 563 C C . PRO A 1 77 ? -14.785 -8.722 16.610 1.00 95.56 77 PRO A C 1
ATOM 565 O O . PRO A 1 77 ? -14.896 -9.819 16.070 1.00 95.56 77 PRO A O 1
ATOM 568 N N . HIS A 1 78 ? -15.167 -7.593 16.009 1.00 95.75 78 HIS A N 1
ATOM 569 C CA . HIS A 1 78 ? -15.804 -7.553 14.692 1.00 95.75 78 HIS A CA 1
ATOM 570 C C . HIS A 1 78 ? -14.823 -7.903 13.569 1.00 95.75 78 HIS A C 1
ATOM 572 O O . HIS A 1 78 ? -15.164 -8.670 12.673 1.00 95.75 78 HIS A O 1
ATOM 578 N N . ILE A 1 79 ? -13.583 -7.406 13.646 1.00 94.31 79 ILE A N 1
ATOM 579 C CA . ILE A 1 79 ? -12.511 -7.756 12.703 1.00 94.31 79 ILE A CA 1
ATOM 580 C C . ILE A 1 79 ? -12.280 -9.271 12.714 1.00 94.31 79 ILE A C 1
ATOM 582 O O . ILE A 1 79 ? -12.268 -9.897 11.657 1.00 94.31 79 ILE A O 1
ATOM 586 N N . ARG A 1 80 ? -12.173 -9.881 13.901 1.00 92.50 80 ARG A N 1
ATOM 587 C CA . ARG A 1 80 ? -12.021 -11.339 14.038 1.00 92.50 80 ARG A CA 1
ATOM 588 C C . ARG A 1 80 ? -13.208 -12.106 13.467 1.00 92.50 80 ARG A C 1
ATOM 590 O O . ARG A 1 80 ? -13.004 -13.089 12.765 1.00 92.50 80 ARG A O 1
ATOM 597 N N . ALA A 1 81 ? -14.431 -11.655 13.738 1.00 92.12 81 ALA A N 1
ATOM 598 C CA . ALA A 1 81 ? -15.631 -12.283 13.193 1.00 92.12 81 ALA A CA 1
ATOM 599 C C . ALA A 1 81 ? -15.648 -12.252 11.655 1.00 92.12 81 ALA A C 1
ATOM 601 O O . ALA A 1 81 ? -15.952 -13.263 11.032 1.00 92.12 81 ALA A O 1
ATOM 602 N N . LEU A 1 82 ? -15.259 -11.130 11.037 1.00 92.00 82 LEU A N 1
ATOM 603 C CA . LEU A 1 82 ? -15.168 -11.009 9.578 1.00 92.00 82 LEU A CA 1
ATOM 604 C C . LEU A 1 82 ? -14.088 -11.922 8.983 1.00 92.00 82 LEU A C 1
ATOM 606 O O . LEU A 1 82 ? -14.318 -12.550 7.951 1.00 92.00 82 LEU A O 1
ATOM 610 N N . LEU A 1 83 ? -12.931 -12.040 9.636 1.00 90.00 83 LEU A N 1
ATOM 611 C CA . LEU A 1 83 ? -11.850 -12.924 9.184 1.00 90.00 83 LEU A CA 1
ATOM 612 C C . LEU A 1 83 ? -12.230 -14.409 9.277 1.00 90.00 83 LEU A C 1
ATOM 614 O O . LEU A 1 83 ? -11.907 -15.183 8.373 1.00 90.00 83 LEU A O 1
ATOM 618 N N . ASN A 1 84 ? -12.963 -14.776 10.330 1.00 88.19 84 ASN A N 1
ATOM 619 C CA . ASN A 1 84 ? -13.429 -16.139 10.587 1.00 88.19 84 ASN A CA 1
ATOM 620 C C . ASN A 1 84 ? -14.730 -16.494 9.859 1.00 88.19 84 ASN A C 1
ATOM 622 O O . ASN A 1 84 ? -15.168 -17.637 9.945 1.00 88.19 84 ASN A O 1
ATOM 626 N N . SER A 1 85 ? -15.372 -15.541 9.178 1.00 85.62 85 SER A N 1
ATOM 627 C CA . SER A 1 85 ? -16.556 -15.846 8.381 1.00 85.62 85 SER A CA 1
ATOM 628 C C . SER A 1 85 ? -16.140 -16.703 7.187 1.00 85.62 85 SER A C 1
ATOM 630 O O . SER A 1 85 ? -15.514 -16.234 6.232 1.00 85.62 85 SER A O 1
ATOM 632 N N . ASP A 1 86 ? -16.427 -17.997 7.273 1.00 73.81 86 ASP A N 1
ATOM 633 C CA . ASP A 1 86 ? -16.297 -18.881 6.132 1.00 73.81 86 ASP A CA 1
ATOM 634 C C . ASP A 1 86 ? -17.363 -18.486 5.118 1.00 73.81 86 ASP A C 1
ATOM 636 O O . ASP A 1 86 ? -18.555 -18.405 5.416 1.00 73.81 86 ASP A O 1
ATOM 640 N N . SER A 1 87 ? -16.926 -18.203 3.894 1.00 63.28 87 SER A N 1
ATOM 641 C CA . SER A 1 87 ? -17.791 -17.902 2.753 1.00 63.28 87 SER A CA 1
ATOM 642 C C . SER A 1 87 ? -18.556 -19.143 2.257 1.00 63.28 87 SER A C 1
ATOM 644 O O . SER A 1 87 ? -18.836 -19.264 1.066 1.00 63.28 87 SER A O 1
ATOM 646 N N . ASP A 1 88 ? -18.886 -20.069 3.158 1.00 57.72 88 ASP A N 1
ATOM 647 C CA . ASP A 1 88 ? -19.476 -21.386 2.899 1.00 57.72 88 ASP A CA 1
ATOM 648 C C . ASP A 1 88 ? -20.978 -21.319 2.572 1.00 57.72 88 ASP A C 1
ATOM 650 O O . ASP A 1 88 ? -21.658 -22.338 2.479 1.00 57.72 88 ASP A O 1
ATOM 654 N N . SER A 1 89 ? -21.525 -20.131 2.304 1.00 56.44 89 SER A N 1
ATOM 655 C CA . SER A 1 89 ? -22.929 -19.953 1.917 1.00 56.44 89 SER A CA 1
ATOM 656 C C . SER A 1 89 ? -23.270 -20.451 0.501 1.00 56.44 89 SER A C 1
ATOM 658 O O . SER A 1 89 ? -24.383 -20.217 0.035 1.00 56.44 89 SER A O 1
ATOM 660 N N . SER A 1 90 ? -22.363 -21.151 -0.193 1.00 53.03 90 SER A N 1
ATOM 661 C CA . SER A 1 90 ? -22.560 -21.608 -1.580 1.00 53.03 90 SER A CA 1
ATOM 662 C C . SER A 1 90 ? -22.762 -23.119 -1.768 1.00 53.03 90 SER A C 1
ATOM 664 O O . SER A 1 90 ? -22.622 -23.607 -2.886 1.00 53.03 90 SER A O 1
ATOM 666 N N . SER A 1 91 ? -23.187 -23.869 -0.742 1.00 45.41 91 SER A N 1
ATOM 667 C CA . SER A 1 91 ? -23.683 -25.240 -0.965 1.00 45.41 91 SER A CA 1
ATOM 668 C C . SER A 1 91 ? -25.133 -25.449 -0.505 1.00 45.41 91 SER A C 1
ATOM 670 O O . SER A 1 91 ? -25.381 -25.891 0.618 1.00 45.41 91 SER A O 1
ATOM 672 N N . PRO A 1 92 ? -26.127 -25.156 -1.365 1.00 63.34 92 PRO A N 1
ATOM 673 C CA . PRO A 1 92 ? -27.469 -25.698 -1.236 1.00 63.34 92 PRO A CA 1
ATOM 674 C C . PRO A 1 92 ? -27.605 -26.971 -2.096 1.00 63.34 92 PRO A C 1
ATOM 676 O O . PRO A 1 92 ? -27.749 -26.857 -3.308 1.00 63.34 92 PRO A O 1
ATOM 679 N N . ALA A 1 93 ? -27.542 -28.160 -1.473 1.00 46.16 93 ALA A N 1
ATOM 680 C CA . ALA A 1 93 ? -28.113 -29.472 -1.886 1.00 46.16 93 ALA A CA 1
ATOM 681 C C . ALA A 1 93 ? -27.207 -30.613 -1.370 1.00 46.16 93 ALA A C 1
ATOM 683 O O . ALA A 1 93 ? -26.011 -30.591 -1.609 1.00 46.16 93 ALA A O 1
ATOM 684 N N . ASN A 1 94 ? -27.637 -31.670 -0.678 1.00 44.53 94 ASN A N 1
ATOM 685 C CA . ASN A 1 94 ? -28.932 -32.337 -0.561 1.00 44.53 94 ASN A CA 1
ATOM 686 C C . ASN A 1 94 ? -28.947 -33.129 0.767 1.00 44.53 94 ASN A C 1
ATOM 688 O O . ASN A 1 94 ? -27.989 -33.862 1.023 1.00 44.53 94 ASN A O 1
ATOM 692 N N . PRO A 1 95 ? -30.012 -33.092 1.588 1.00 52.06 95 PRO A N 1
ATOM 693 C CA . PRO A 1 95 ? -30.173 -34.044 2.678 1.00 52.06 95 PRO A CA 1
ATOM 694 C C . PRO A 1 95 ? -30.732 -35.361 2.120 1.00 52.06 95 PRO A C 1
ATOM 696 O O . PRO A 1 95 ? -31.933 -35.613 2.199 1.00 52.06 95 PRO A O 1
ATOM 699 N N . VAL A 1 96 ? -29.879 -36.221 1.556 1.00 57.44 96 VAL A N 1
ATOM 700 C CA . VAL A 1 96 ? -30.253 -37.636 1.413 1.00 57.4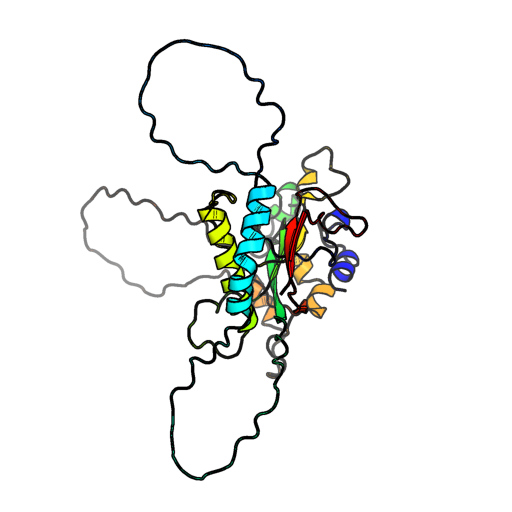4 96 VAL A CA 1
ATOM 701 C C . VAL A 1 96 ? -29.877 -38.341 2.711 1.00 57.44 96 VAL A C 1
ATOM 703 O O . VAL A 1 96 ? -28.710 -38.558 3.024 1.00 57.44 96 VAL A O 1
ATOM 706 N N . ARG A 1 97 ? -30.923 -38.609 3.494 1.00 60.44 97 ARG A N 1
ATOM 707 C CA . ARG A 1 97 ? -30.948 -39.483 4.667 1.00 60.44 97 ARG A CA 1
ATOM 708 C C . ARG A 1 97 ? -30.384 -40.864 4.315 1.00 60.44 97 ARG A C 1
ATOM 710 O O . ARG A 1 97 ? -30.845 -41.456 3.350 1.00 60.44 97 ARG A O 1
ATOM 717 N N . ASP A 1 98 ? -29.444 -41.375 5.105 1.00 51.47 98 ASP A N 1
ATOM 718 C CA . ASP A 1 98 ? -29.687 -42.485 6.043 1.00 51.47 98 ASP A CA 1
ATOM 719 C C . ASP A 1 98 ? -28.383 -42.977 6.690 1.00 51.47 98 ASP A C 1
ATOM 721 O O . ASP A 1 98 ? -27.331 -43.019 6.060 1.00 51.47 98 ASP A O 1
ATOM 725 N N . GLY A 1 99 ? -28.478 -43.401 7.954 1.00 51.41 99 GLY A N 1
ATOM 726 C CA . GLY A 1 99 ? -27.474 -44.263 8.587 1.00 51.41 99 GLY A CA 1
ATOM 727 C C . GLY A 1 99 ? -26.745 -43.650 9.779 1.00 51.41 99 GLY A C 1
ATOM 728 O O . GLY A 1 99 ? -25.821 -42.855 9.641 1.00 51.41 99 GLY A O 1
ATOM 729 N N . ALA A 1 100 ? -27.156 -44.069 10.973 1.00 54.75 100 ALA A N 1
ATOM 730 C CA . ALA A 1 100 ? -26.610 -43.684 12.264 1.00 54.75 100 ALA A CA 1
ATOM 731 C C . ALA A 1 100 ? -25.107 -43.996 12.401 1.00 54.75 100 ALA A C 1
ATOM 733 O O . ALA A 1 100 ? -24.710 -45.157 12.456 1.00 54.75 100 ALA A O 1
ATOM 734 N N . ALA A 1 101 ? -24.278 -42.961 12.555 1.00 52.38 101 ALA A N 1
ATOM 735 C CA . ALA A 1 101 ? -22.917 -43.103 13.060 1.00 52.38 101 ALA A CA 1
ATOM 736 C C . ALA A 1 101 ? -22.612 -41.995 14.077 1.00 52.38 101 ALA A C 1
ATOM 738 O O . ALA A 1 101 ? -22.661 -40.797 13.796 1.00 52.38 101 ALA A O 1
ATOM 739 N N . ARG A 1 102 ? -22.347 -42.460 15.297 1.00 55.38 102 ARG A N 1
ATOM 740 C CA . ARG A 1 102 ? -21.979 -41.753 16.525 1.00 55.38 102 ARG A CA 1
ATOM 741 C C . ARG A 1 102 ? -20.827 -40.771 16.259 1.00 55.38 102 ARG A C 1
ATOM 743 O O . ARG A 1 102 ? -19.698 -41.200 16.053 1.00 55.38 102 ARG A O 1
ATOM 750 N N . ARG A 1 103 ? -21.109 -39.462 16.247 1.00 48.28 103 ARG A N 1
ATOM 751 C CA . ARG A 1 103 ? -20.076 -38.420 16.125 1.00 48.28 103 ARG A CA 1
ATOM 752 C C . ARG A 1 103 ? -19.328 -38.287 17.447 1.00 48.28 103 ARG A C 1
ATOM 754 O O . ARG A 1 103 ? -19.922 -37.934 18.464 1.00 48.28 103 ARG A O 1
ATOM 761 N N . GLU A 1 104 ? -18.037 -38.584 17.410 1.00 53.09 104 GLU A N 1
ATOM 762 C CA . GLU A 1 104 ? -17.097 -38.258 18.473 1.00 53.09 104 GLU A CA 1
ATOM 763 C C . GLU A 1 104 ? -17.031 -36.737 18.643 1.00 53.09 104 GLU A C 1
ATOM 765 O O . GLU A 1 104 ? -16.846 -35.988 17.681 1.00 53.09 104 GLU A O 1
ATOM 770 N N . ILE A 1 105 ? -17.220 -36.283 19.881 1.00 57.81 105 ILE A N 1
ATOM 771 C CA . ILE A 1 105 ? -17.024 -34.895 20.293 1.00 57.81 105 ILE A CA 1
ATOM 772 C C . ILE A 1 105 ? -15.510 -34.689 20.361 1.00 57.81 105 ILE A C 1
ATOM 774 O O . ILE A 1 105 ? -14.890 -34.849 21.408 1.00 57.81 105 ILE A O 1
ATOM 778 N N . GLY A 1 106 ? -14.897 -34.430 19.208 1.00 56.59 106 GLY A N 1
ATOM 779 C CA . GLY A 1 106 ? -13.518 -33.972 19.151 1.00 56.59 106 GLY A CA 1
ATOM 780 C C . GLY A 1 106 ? -13.443 -32.568 19.740 1.00 56.59 106 GLY A C 1
ATOM 781 O O . GLY A 1 106 ? -14.107 -31.660 19.239 1.00 56.59 106 GLY A O 1
ATOM 782 N N . ASP A 1 107 ? -12.648 -32.410 20.798 1.00 52.62 107 ASP A N 1
ATOM 783 C CA . ASP A 1 107 ? -12.177 -31.139 21.358 1.00 52.62 107 ASP A CA 1
ATOM 784 C C . ASP A 1 107 ? -11.369 -30.381 20.288 1.00 52.62 107 ASP A C 1
ATOM 786 O O . ASP A 1 107 ? -10.141 -30.419 20.204 1.00 52.62 107 ASP A O 1
ATOM 790 N N . GLY A 1 108 ? -12.105 -29.797 19.347 1.00 50.88 108 GLY A N 1
ATOM 791 C CA . GLY A 1 108 ? -11.581 -29.087 18.201 1.00 50.88 108 GLY A CA 1
ATOM 792 C C . GLY A 1 108 ? -11.282 -27.654 18.590 1.00 50.88 108 GLY A C 1
ATOM 793 O O . GLY A 1 108 ? -12.088 -26.763 18.327 1.00 50.88 108 GLY A O 1
ATOM 794 N N . SER A 1 109 ? -10.104 -27.421 19.171 1.00 60.50 109 SER A N 1
ATOM 795 C CA . SER A 1 109 ? -9.484 -26.096 19.183 1.00 60.50 109 SER A CA 1
ATOM 796 C C . SER A 1 109 ? -9.294 -25.650 17.729 1.00 60.50 109 SER A C 1
ATOM 798 O O . SER A 1 109 ? -8.300 -25.975 17.074 1.00 60.50 109 SER A O 1
ATOM 800 N N . ALA A 1 110 ? -10.309 -24.976 17.186 1.00 64.12 110 ALA A N 1
ATOM 801 C CA . ALA A 1 110 ? -10.311 -24.442 15.838 1.00 64.12 110 ALA A CA 1
ATOM 802 C C . ALA A 1 110 ? -9.197 -23.395 15.747 1.00 64.12 110 ALA A C 1
ATOM 804 O O . ALA A 1 110 ? -9.351 -22.249 16.170 1.00 64.12 110 ALA A O 1
ATOM 805 N N . ARG A 1 111 ? -8.028 -23.809 15.250 1.00 68.94 111 ARG A N 1
ATOM 806 C CA . ARG A 1 111 ? -6.922 -22.892 14.980 1.00 68.94 111 ARG A CA 1
ATOM 807 C C . ARG A 1 111 ? -7.418 -21.860 13.974 1.00 68.94 111 ARG A C 1
ATOM 809 O O . ARG A 1 111 ? -7.735 -22.218 12.843 1.00 68.94 111 ARG A O 1
ATOM 816 N N . SER A 1 112 ? -7.469 -20.598 14.403 1.00 73.75 112 SER A N 1
ATOM 817 C CA . SER A 1 112 ? -7.785 -19.456 13.543 1.00 73.75 112 SER A CA 1
ATOM 818 C C . SER A 1 112 ? -6.924 -19.527 12.283 1.00 73.75 112 SER A C 1
ATOM 820 O O . SER A 1 112 ? -5.689 -19.554 12.359 1.00 73.75 112 SER A O 1
ATOM 822 N N . ARG A 1 113 ? -7.565 -19.640 11.117 1.00 82.88 113 ARG A N 1
ATOM 823 C CA . ARG A 1 113 ? -6.857 -19.674 9.841 1.00 82.88 113 ARG A CA 1
ATOM 824 C C . ARG A 1 113 ? -6.325 -18.271 9.567 1.00 82.88 113 ARG A C 1
ATOM 826 O O . ARG A 1 113 ? -7.094 -17.326 9.432 1.00 82.88 113 ARG A O 1
ATOM 833 N N . LYS A 1 114 ? -5.004 -18.144 9.440 1.00 87.81 114 LYS A N 1
ATOM 834 C CA . LYS A 1 114 ? -4.375 -16.879 9.050 1.00 87.81 114 LYS A CA 1
ATOM 835 C C . LYS A 1 114 ? -4.785 -16.487 7.633 1.00 87.81 114 LYS A C 1
ATOM 837 O O . LYS A 1 114 ? -4.771 -17.324 6.727 1.00 87.81 114 LYS A O 1
ATOM 842 N N . LEU A 1 115 ? -5.098 -15.209 7.457 1.00 90.56 115 LEU A N 1
ATOM 843 C CA . LEU A 1 115 ? -5.456 -14.629 6.171 1.00 90.56 115 LEU A CA 1
ATOM 844 C C . LEU A 1 115 ? -4.226 -14.570 5.263 1.00 90.56 115 LEU A C 1
ATOM 846 O O . LEU A 1 115 ? -3.192 -14.024 5.658 1.00 90.56 115 LEU A O 1
ATOM 850 N N . LYS A 1 116 ? -4.335 -15.116 4.052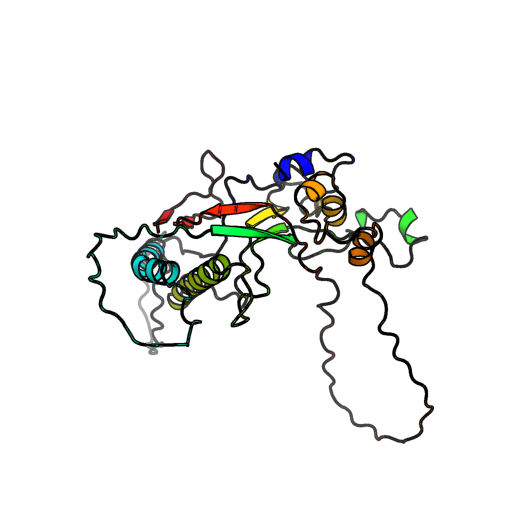 1.00 91.94 116 LYS A N 1
ATOM 851 C CA . LYS A 1 116 ? -3.240 -15.156 3.083 1.00 91.94 116 LYS A CA 1
ATOM 852 C C . LYS A 1 116 ? -3.532 -14.230 1.912 1.00 91.94 116 LYS A C 1
ATOM 854 O O . LYS A 1 116 ? -4.496 -14.416 1.189 1.00 91.94 116 LYS A O 1
ATOM 859 N N . LEU A 1 117 ? -2.670 -13.250 1.694 1.00 91.81 117 LEU A N 1
ATOM 860 C CA . LEU A 1 117 ? -2.805 -12.266 0.634 1.00 91.81 117 LEU A CA 1
ATOM 861 C C . LEU A 1 117 ? -1.823 -12.549 -0.498 1.00 91.81 117 LEU A C 1
ATOM 863 O O . LEU A 1 117 ? -0.608 -12.519 -0.285 1.00 91.81 117 LEU A O 1
ATOM 867 N N . LYS A 1 118 ? -2.324 -12.754 -1.718 1.00 93.38 118 LYS A N 1
ATOM 868 C CA . LYS A 1 118 ? -1.462 -12.824 -2.900 1.00 93.38 118 LYS A CA 1
ATOM 869 C C . LYS A 1 118 ? -1.226 -11.424 -3.474 1.00 93.38 118 LYS A C 1
ATOM 871 O O . LYS A 1 118 ? -2.171 -10.696 -3.753 1.00 93.38 118 LYS A O 1
ATOM 876 N N . LEU A 1 119 ? 0.034 -11.052 -3.703 1.00 94.06 119 LEU A N 1
ATOM 877 C CA . LEU A 1 119 ? 0.388 -9.805 -4.395 1.00 94.06 119 LEU A CA 1
ATOM 878 C C . LEU A 1 119 ? 0.641 -10.107 -5.875 1.00 94.06 119 LEU A C 1
ATOM 880 O O . LEU A 1 119 ? 1.760 -10.441 -6.268 1.00 94.06 119 LEU A O 1
ATOM 884 N N . ASN A 1 120 ? -0.416 -10.044 -6.687 1.00 94.50 120 ASN A N 1
ATOM 885 C CA . ASN A 1 120 ? -0.412 -10.529 -8.072 1.00 94.50 120 ASN A CA 1
ATOM 886 C C . ASN A 1 120 ? -0.752 -9.481 -9.140 1.00 94.50 120 ASN A C 1
ATOM 888 O O . ASN A 1 120 ? -0.853 -9.813 -10.323 1.00 94.50 120 ASN A O 1
ATOM 892 N N . ARG A 1 121 ? -0.917 -8.216 -8.757 1.00 95.19 121 ARG A N 1
ATOM 893 C CA . ARG A 1 121 ? -1.094 -7.094 -9.680 1.00 95.19 121 ARG A CA 1
ATOM 894 C C . ARG A 1 121 ? -0.032 -6.045 -9.431 1.00 95.19 121 ARG A C 1
ATOM 896 O O . ARG A 1 121 ? 0.253 -5.731 -8.284 1.00 95.19 121 ARG A O 1
ATOM 903 N N . MET A 1 122 ? 0.529 -5.493 -10.500 1.00 96.12 122 MET A N 1
ATOM 904 C CA . MET A 1 122 ? 1.477 -4.384 -10.450 1.00 96.12 122 MET A CA 1
ATOM 905 C C . MET A 1 122 ? 1.059 -3.302 -11.437 1.00 96.12 122 MET A C 1
ATOM 907 O O . MET A 1 122 ? 0.623 -3.603 -12.543 1.00 96.12 122 MET A O 1
ATOM 911 N N . ASP A 1 123 ? 1.209 -2.041 -11.058 1.00 95.38 123 ASP A N 1
ATOM 912 C CA . ASP A 1 123 ? 0.931 -0.900 -11.930 1.00 95.38 123 ASP A CA 1
ATOM 913 C C . ASP A 1 123 ? 1.589 0.360 -11.348 1.00 95.38 123 ASP A C 1
ATOM 915 O O . ASP A 1 123 ? 2.222 0.332 -10.287 1.00 95.38 123 ASP A O 1
ATOM 919 N N . ILE A 1 124 ? 1.408 1.489 -12.019 1.00 94.69 124 ILE A N 1
ATOM 920 C CA . ILE A 1 124 ? 1.806 2.805 -11.536 1.00 94.69 124 ILE A CA 1
ATOM 921 C C . ILE A 1 124 ? 0.597 3.651 -11.139 1.00 94.69 124 ILE A C 1
ATOM 923 O O . ILE A 1 124 ? -0.501 3.522 -11.678 1.00 94.69 124 ILE A O 1
ATOM 927 N N . MET A 1 125 ? 0.766 4.543 -10.162 1.00 90.94 125 MET A N 1
ATOM 928 C CA . MET A 1 125 ? -0.227 5.588 -9.905 1.00 90.94 125 MET A CA 1
ATOM 929 C C . MET A 1 125 ? 0.115 6.845 -10.693 1.00 90.94 125 MET A C 1
ATOM 931 O O . MET A 1 125 ? 1.262 7.288 -10.672 1.00 90.94 125 MET A O 1
ATOM 935 N N . LYS A 1 126 ? -0.921 7.459 -11.285 1.00 85.56 126 LYS A N 1
ATOM 936 C CA . LYS A 1 126 ? -0.836 8.709 -12.058 1.00 85.56 126 LYS A CA 1
ATOM 937 C C . LYS A 1 126 ? 0.210 8.590 -13.185 1.00 85.56 126 LYS A C 1
ATOM 939 O O . LYS A 1 126 ? 1.265 9.206 -13.074 1.00 85.56 126 LYS A O 1
ATOM 944 N N . PRO A 1 127 ? -0.061 7.778 -14.227 1.00 87.69 127 PRO A N 1
ATOM 945 C CA . PRO A 1 127 ? 0.833 7.692 -15.376 1.00 87.69 127 PRO A CA 1
ATOM 946 C C . PRO A 1 127 ? 1.035 9.082 -15.985 1.00 87.69 127 PRO A C 1
ATOM 948 O O . PRO A 1 127 ? 0.07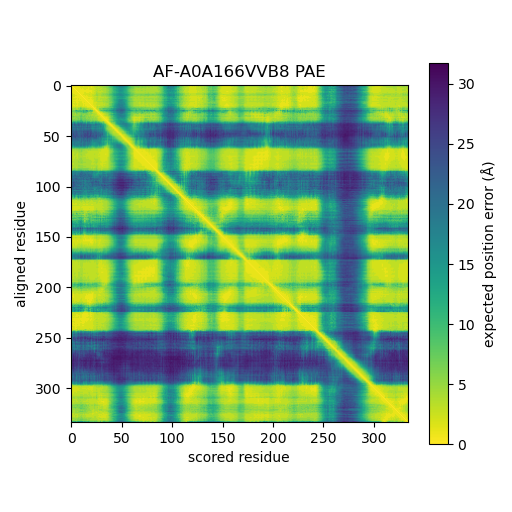4 9.835 -16.162 1.00 87.69 127 PRO A O 1
ATOM 951 N N . GLU A 1 128 ? 2.287 9.412 -16.276 1.00 86.75 128 GLU A N 1
ATOM 952 C CA . GLU A 1 128 ? 2.700 10.657 -16.916 1.00 86.75 128 GLU A CA 1
ATOM 953 C C . GLU A 1 128 ? 3.330 10.331 -18.273 1.00 86.75 128 GLU A C 1
ATOM 955 O O . GLU A 1 128 ? 3.950 9.279 -18.453 1.00 86.75 128 GLU A O 1
ATOM 960 N N . ARG A 1 129 ? 3.150 11.239 -19.237 1.00 82.44 129 ARG A N 1
ATOM 961 C CA . ARG A 1 129 ? 3.914 11.208 -20.487 1.00 82.44 129 ARG A CA 1
ATOM 962 C C . ARG A 1 129 ? 5.368 11.565 -20.206 1.00 82.44 129 ARG A C 1
ATOM 964 O O . ARG A 1 129 ? 5.656 12.222 -19.200 1.00 82.44 129 ARG A O 1
ATOM 971 N N . ALA A 1 130 ? 6.255 11.160 -21.110 1.00 77.44 130 ALA A N 1
ATOM 972 C CA . ALA A 1 130 ? 7.664 11.516 -21.047 1.00 77.44 130 ALA A CA 1
ATOM 973 C C . ALA A 1 130 ? 7.819 13.034 -20.814 1.00 77.44 130 ALA A C 1
ATOM 975 O O . ALA A 1 130 ? 7.208 13.831 -21.536 1.00 77.44 130 ALA A O 1
ATOM 976 N N . PRO A 1 131 ? 8.580 13.470 -19.795 1.00 76.69 131 PRO A N 1
ATOM 977 C CA . PRO A 1 131 ? 8.817 14.888 -19.586 1.00 76.69 131 PRO A CA 1
ATOM 978 C C . PRO A 1 131 ? 9.538 15.474 -20.804 1.00 76.69 131 PRO A C 1
ATOM 980 O O . PRO A 1 131 ? 10.480 14.885 -21.320 1.00 76.69 131 PRO A O 1
ATOM 983 N N . HIS A 1 132 ? 9.128 16.673 -21.224 1.00 73.81 132 HIS A N 1
ATOM 984 C CA . HIS A 1 132 ? 9.610 17.337 -22.446 1.00 73.81 132 HIS A CA 1
ATOM 985 C C . HIS A 1 132 ? 11.142 17.455 -22.538 1.00 73.81 132 HIS A C 1
ATOM 987 O O . HIS A 1 132 ? 11.690 17.512 -23.626 1.00 73.81 132 HIS A O 1
ATOM 993 N N . ARG A 1 133 ? 11.840 17.477 -21.396 1.00 70.56 133 ARG A N 1
ATOM 994 C CA . ARG A 1 133 ? 13.308 17.568 -21.325 1.00 70.56 133 ARG A CA 1
ATOM 995 C C . ARG A 1 133 ? 14.040 16.274 -21.691 1.00 70.56 133 ARG A C 1
ATOM 997 O O . ARG A 1 133 ? 15.252 16.312 -21.836 1.00 70.56 133 ARG A O 1
ATOM 1004 N N . LEU A 1 134 ? 13.328 15.150 -21.743 1.00 68.50 134 LEU A N 1
ATOM 1005 C CA . LEU A 1 134 ? 13.870 13.861 -22.177 1.00 68.50 134 LEU A CA 1
ATOM 1006 C C . LEU A 1 134 ? 13.598 13.585 -23.656 1.00 68.50 134 LEU A C 1
ATOM 1008 O O . LEU A 1 134 ? 14.129 12.620 -24.189 1.00 68.50 134 LEU A O 1
ATOM 1012 N N . ARG A 1 135 ? 12.779 14.414 -24.313 1.00 66.69 135 ARG A N 1
ATOM 1013 C CA . ARG A 1 135 ? 12.650 14.377 -25.766 1.00 66.69 135 ARG A CA 1
ATOM 1014 C C . ARG A 1 135 ? 13.919 15.001 -26.316 1.00 66.69 135 ARG A C 1
ATOM 1016 O O . ARG A 1 135 ? 14.174 16.176 -26.056 1.00 66.69 135 ARG A O 1
ATOM 1023 N N . SER A 1 136 ? 14.754 14.201 -26.966 1.00 67.19 136 SER A N 1
ATOM 1024 C CA . SER A 1 136 ? 15.861 14.775 -27.714 1.00 67.19 136 SER A CA 1
ATOM 1025 C C . SER A 1 136 ? 15.275 15.527 -28.913 1.00 67.19 136 SER A C 1
ATOM 1027 O O . SER A 1 136 ? 14.266 15.094 -29.468 1.00 67.19 136 SER A O 1
ATOM 1029 N N . ASP A 1 137 ? 15.879 16.646 -29.322 1.00 64.88 137 ASP A N 1
ATOM 1030 C CA . ASP A 1 137 ? 15.413 17.406 -30.498 1.00 64.88 137 ASP A CA 1
ATOM 1031 C C . ASP A 1 137 ? 15.416 16.539 -31.780 1.00 64.88 137 ASP A C 1
ATOM 1033 O O . ASP A 1 137 ? 14.713 16.833 -32.743 1.00 64.88 137 ASP A O 1
ATOM 1037 N N . ALA A 1 138 ? 16.171 15.433 -31.774 1.00 61.12 138 ALA A N 1
ATOM 1038 C CA . ALA A 1 138 ? 16.189 14.433 -32.836 1.00 61.12 138 ALA A CA 1
ATOM 1039 C C . ALA A 1 138 ? 14.923 13.550 -32.877 1.00 61.12 138 ALA A C 1
ATOM 1041 O O . ALA A 1 138 ? 14.551 13.082 -33.949 1.00 61.12 138 ALA A O 1
ATOM 1042 N N . ASP A 1 139 ? 14.225 13.357 -31.751 1.00 57.03 139 ASP A N 1
ATOM 1043 C CA . ASP A 1 139 ? 13.022 12.513 -31.679 1.00 57.03 139 ASP A CA 1
ATOM 1044 C C . ASP A 1 139 ? 11.755 13.232 -32.178 1.00 57.03 139 ASP A C 1
ATOM 1046 O O . ASP A 1 139 ? 10.756 12.582 -32.492 1.00 57.03 139 ASP A O 1
ATOM 1050 N N . GLU A 1 140 ? 11.762 14.570 -32.266 1.00 61.88 140 GLU A N 1
ATOM 1051 C CA . GLU A 1 140 ? 10.581 15.339 -32.687 1.00 61.88 140 GLU A CA 1
ATOM 1052 C C . GLU A 1 140 ? 10.284 15.235 -34.192 1.00 61.88 140 GLU A C 1
ATOM 1054 O O . GLU A 1 140 ? 9.147 15.486 -34.596 1.00 61.88 140 GLU A O 1
ATOM 1059 N N . GLN A 1 141 ? 11.257 14.839 -35.023 1.00 57.50 141 GLN A N 1
ATOM 1060 C CA . GLN A 1 141 ? 11.078 14.776 -36.480 1.00 57.50 141 GLN A CA 1
ATOM 1061 C C . GLN A 1 141 ? 10.747 13.387 -37.042 1.00 57.50 141 GLN A C 1
ATOM 1063 O O . GLN A 1 141 ? 10.232 13.329 -38.157 1.00 57.50 141 GLN A O 1
ATOM 1068 N N . GLU A 1 142 ? 10.963 12.286 -36.308 1.00 53.31 142 GLU A N 1
ATOM 1069 C CA . GLU A 1 142 ? 10.926 10.943 -36.921 1.00 53.31 142 GLU A CA 1
ATOM 1070 C C . GLU A 1 142 ? 9.914 9.929 -36.356 1.00 53.31 142 GLU A C 1
ATOM 1072 O O . GLU A 1 142 ? 9.784 8.846 -36.923 1.00 53.31 142 GLU A O 1
ATOM 1077 N N . GLN A 1 143 ? 9.128 10.228 -35.313 1.00 47.06 143 GLN A N 1
ATOM 1078 C CA . GLN A 1 143 ? 8.205 9.226 -34.744 1.00 47.06 143 GLN A CA 1
ATOM 1079 C C . GLN A 1 143 ? 6.745 9.677 -34.685 1.00 47.06 143 GLN A C 1
ATOM 1081 O O . GLN A 1 143 ? 6.275 10.339 -33.757 1.00 47.06 143 GLN A O 1
ATOM 1086 N N . GLY A 1 144 ? 5.983 9.210 -35.674 1.00 47.69 144 GLY A N 1
ATOM 1087 C CA . GLY A 1 144 ? 4.536 9.107 -35.573 1.00 47.69 144 GLY A CA 1
ATOM 1088 C C . GLY A 1 144 ? 4.142 8.156 -34.441 1.00 47.69 144 GLY A C 1
ATOM 1089 O O . GLY A 1 144 ? 4.299 6.955 -34.577 1.00 47.69 144 GLY A O 1
ATOM 1090 N N . ALA A 1 145 ? 3.613 8.720 -33.352 1.00 54.56 145 ALA A N 1
ATOM 1091 C CA . ALA A 1 145 ? 2.655 8.171 -32.374 1.00 54.56 145 ALA A CA 1
ATOM 1092 C C . ALA A 1 145 ? 2.900 6.813 -31.661 1.00 54.56 145 ALA A C 1
ATOM 1094 O O . ALA A 1 145 ? 2.273 6.586 -30.624 1.00 54.56 145 ALA A O 1
ATOM 1095 N N . GLU A 1 146 ? 3.780 5.929 -32.122 1.00 51.88 146 GLU A N 1
ATOM 1096 C CA . GLU A 1 146 ? 3.917 4.558 -31.616 1.00 51.88 146 GLU A CA 1
ATOM 1097 C C . GLU A 1 146 ? 5.212 4.377 -30.824 1.00 51.88 146 GLU A C 1
ATOM 1099 O O . GLU A 1 146 ? 6.196 3.824 -31.303 1.00 51.88 146 GLU A O 1
ATOM 1104 N N . GLY A 1 147 ? 5.231 4.859 -29.582 1.00 58.81 147 GLY A N 1
ATOM 1105 C CA . GLY A 1 147 ? 6.383 4.613 -28.710 1.00 58.81 147 GLY A CA 1
ATOM 1106 C C . GLY A 1 147 ? 6.526 5.516 -27.497 1.00 58.81 147 GLY A C 1
ATOM 1107 O O . GLY A 1 147 ? 7.545 5.431 -26.817 1.00 58.81 147 GLY A O 1
ATOM 1108 N N . GLU A 1 148 ? 5.551 6.381 -27.194 1.00 72.69 148 GLU A N 1
ATOM 1109 C CA . GLU A 1 148 ? 5.673 7.271 -26.039 1.00 72.69 148 GLU A CA 1
ATOM 1110 C C . GLU A 1 148 ? 5.782 6.440 -24.748 1.00 72.69 148 GLU A C 1
ATOM 1112 O O . GLU A 1 148 ? 4.820 5.809 -24.301 1.00 72.69 148 GLU A O 1
ATOM 1117 N N . GLY A 1 149 ? 6.989 6.414 -24.172 1.00 82.44 149 GLY A N 1
ATOM 1118 C CA . GLY A 1 149 ? 7.280 5.681 -22.948 1.00 82.44 149 GLY A CA 1
ATOM 1119 C C . GLY A 1 149 ? 6.318 6.080 -21.832 1.00 82.44 149 GLY A C 1
ATOM 1120 O O . GLY A 1 149 ? 5.995 7.257 -21.650 1.00 82.44 149 GLY A O 1
ATOM 1121 N N . VAL A 1 150 ? 5.849 5.091 -21.074 1.00 90.81 150 VAL A N 1
ATOM 1122 C CA . VAL A 1 150 ? 4.968 5.322 -19.928 1.00 90.81 150 VAL A CA 1
ATOM 1123 C C . VAL A 1 150 ? 5.836 5.561 -18.700 1.00 90.81 150 VAL A C 1
ATOM 1125 O O . VAL A 1 150 ? 6.670 4.723 -18.350 1.00 90.81 150 VAL A O 1
ATOM 1128 N N . TYR A 1 151 ? 5.619 6.683 -18.018 1.00 93.12 151 TYR A N 1
ATOM 1129 C CA . TYR A 1 151 ? 6.369 7.059 -16.824 1.00 93.12 151 TYR A CA 1
ATOM 1130 C C . TYR A 1 151 ? 5.475 7.066 -15.586 1.00 93.12 151 TYR A C 1
ATOM 1132 O O . TYR A 1 151 ? 4.281 7.366 -15.650 1.00 93.12 151 TYR A O 1
ATOM 1140 N N . GLY A 1 152 ? 6.062 6.732 -14.437 1.00 93.56 152 GLY A N 1
ATOM 1141 C CA . GLY A 1 152 ? 5.359 6.661 -13.162 1.00 93.56 152 GLY A CA 1
ATOM 1142 C C . GLY A 1 152 ? 6.095 7.375 -12.036 1.00 93.56 152 GLY A C 1
ATOM 1143 O O . GLY A 1 152 ? 7.320 7.490 -12.028 1.00 93.56 152 GLY A O 1
ATOM 1144 N N . ARG A 1 153 ? 5.326 7.841 -11.048 1.00 94.25 153 ARG A N 1
ATOM 1145 C CA . ARG A 1 153 ? 5.862 8.386 -9.787 1.00 94.25 153 ARG A CA 1
ATOM 1146 C C . ARG A 1 153 ? 5.754 7.424 -8.622 1.00 94.25 153 ARG A C 1
ATOM 1148 O O . ARG A 1 153 ? 6.565 7.475 -7.704 1.00 94.25 153 ARG A O 1
ATOM 1155 N N . VAL A 1 154 ? 4.745 6.561 -8.657 1.00 94.81 154 VAL A N 1
ATOM 1156 C CA . VAL A 1 154 ? 4.508 5.552 -7.630 1.00 94.81 154 VAL A CA 1
ATOM 1157 C C . VAL A 1 154 ? 4.325 4.218 -8.325 1.00 94.81 154 VAL A C 1
ATOM 1159 O O . VAL A 1 154 ? 3.392 4.081 -9.112 1.00 94.81 154 VAL A O 1
ATOM 1162 N N . LEU A 1 155 ? 5.206 3.261 -8.048 1.00 96.25 155 LEU A N 1
ATOM 1163 C CA . LEU A 1 155 ? 5.059 1.865 -8.448 1.00 96.25 155 LEU A CA 1
ATOM 1164 C C . LEU A 1 155 ? 4.400 1.136 -7.288 1.00 96.25 155 LEU A C 1
ATOM 1166 O O . LEU A 1 155 ? 4.892 1.214 -6.160 1.00 96.25 155 LEU A O 1
ATOM 1170 N N . TRP A 1 156 ? 3.318 0.423 -7.556 1.00 95.69 156 TRP A N 1
ATOM 1171 C CA . TRP A 1 156 ? 2.605 -0.322 -6.532 1.00 95.69 156 TRP A CA 1
ATOM 1172 C C . TRP A 1 156 ? 2.324 -1.747 -6.986 1.00 95.69 156 TRP A C 1
ATOM 1174 O O . TRP A 1 156 ? 2.219 -2.031 -8.179 1.00 95.69 156 TRP A O 1
ATOM 1184 N N . VAL A 1 157 ? 2.202 -2.631 -6.004 1.00 95.44 157 VAL A N 1
ATOM 1185 C CA . VAL A 1 157 ? 1.763 -4.014 -6.174 1.00 95.44 157 VAL A CA 1
ATOM 1186 C C . VAL A 1 157 ? 0.590 -4.272 -5.244 1.00 95.44 157 VAL A C 1
ATOM 1188 O O . VAL A 1 157 ? 0.479 -3.627 -4.209 1.00 95.44 157 VAL A O 1
ATOM 1191 N N . GLY A 1 158 ? -0.317 -5.165 -5.587 1.00 94.38 158 GLY A N 1
ATOM 1192 C CA . GLY A 1 158 ? -1.492 -5.429 -4.767 1.00 94.38 158 GLY A CA 1
ATOM 1193 C C . GLY A 1 158 ? -2.172 -6.732 -5.151 1.00 94.38 158 GLY A C 1
ATOM 1194 O O . GLY A 1 158 ? -1.770 -7.365 -6.133 1.00 94.38 158 GLY A O 1
ATOM 1195 N N . PRO A 1 159 ? -3.186 -7.137 -4.380 1.00 93.94 159 PRO A N 1
ATOM 1196 C CA . PRO A 1 159 ? -4.057 -8.223 -4.786 1.00 93.94 159 PRO A CA 1
ATOM 1197 C C . PRO A 1 159 ? -4.885 -7.844 -6.014 1.00 93.94 159 PRO A C 1
ATOM 1199 O O . PRO A 1 159 ? -5.108 -6.667 -6.319 1.00 93.94 159 PRO A O 1
ATOM 1202 N N . ASP A 1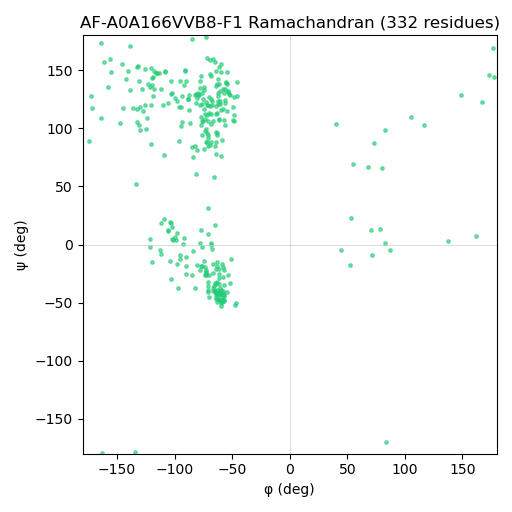 160 ? -5.377 -8.860 -6.708 1.00 91.88 160 ASP A N 1
ATOM 1203 C CA . ASP A 1 160 ? -6.321 -8.690 -7.796 1.00 91.88 160 ASP A CA 1
ATOM 1204 C C . ASP A 1 160 ? -7.708 -8.378 -7.247 1.00 91.88 160 ASP A C 1
ATOM 1206 O O . ASP A 1 160 ? -8.408 -9.243 -6.727 1.00 91.88 160 ASP A O 1
ATOM 1210 N N . THR A 1 161 ? -8.112 -7.119 -7.381 1.00 89.75 161 THR A N 1
ATOM 1211 C CA . THR A 1 161 ? -9.407 -6.648 -6.896 1.00 89.75 161 THR A CA 1
ATOM 1212 C C . THR A 1 161 ? -10.513 -6.701 -7.952 1.00 89.75 161 THR A C 1
ATOM 1214 O O . THR A 1 161 ? -11.645 -6.318 -7.657 1.00 89.75 161 THR A O 1
ATOM 1217 N N . SER A 1 162 ? -10.223 -7.165 -9.176 1.00 85.12 162 SER A N 1
ATOM 1218 C CA . SER A 1 162 ? -11.185 -7.136 -10.292 1.00 85.12 162 SER A CA 1
ATOM 1219 C C . SER A 1 162 ? -12.450 -7.960 -10.032 1.00 85.12 162 SER A C 1
ATOM 1221 O O . SER A 1 162 ? -13.524 -7.582 -10.493 1.00 85.12 162 SER A O 1
ATOM 1223 N N . ASN A 1 163 ? -12.342 -9.017 -9.222 1.00 81.38 163 ASN A N 1
ATOM 1224 C CA . ASN A 1 163 ? -13.437 -9.942 -8.922 1.00 81.38 163 ASN A CA 1
ATOM 1225 C C . ASN A 1 163 ? -14.034 -9.765 -7.516 1.00 81.38 163 ASN A C 1
ATOM 1227 O O . ASN A 1 163 ? -14.779 -10.630 -7.062 1.00 81.38 163 ASN A O 1
ATOM 1231 N N . ILE A 1 164 ? -13.727 -8.676 -6.798 1.00 83.31 164 ILE A N 1
ATOM 1232 C CA . ILE A 1 164 ? -14.212 -8.506 -5.414 1.00 83.31 164 ILE A CA 1
ATOM 1233 C C . ILE A 1 164 ? -15.741 -8.420 -5.339 1.00 83.31 164 ILE A C 1
ATOM 1235 O O . ILE A 1 164 ? -16.323 -8.905 -4.374 1.00 83.31 164 ILE A O 1
ATOM 1239 N N . ASN A 1 165 ? -16.383 -7.867 -6.370 1.00 77.25 165 ASN A N 1
ATOM 1240 C CA . ASN A 1 165 ? -17.835 -7.666 -6.413 1.00 77.25 165 ASN A CA 1
ATOM 1241 C C . ASN A 1 165 ? -18.588 -8.746 -7.212 1.00 77.25 165 ASN A C 1
ATOM 1243 O O . ASN A 1 165 ? -19.787 -8.601 -7.426 1.00 77.25 165 ASN A O 1
ATOM 1247 N N . VAL A 1 166 ? -17.906 -9.784 -7.708 1.00 73.94 166 VAL A N 1
ATOM 1248 C CA . VAL A 1 166 ? -18.545 -10.842 -8.506 1.00 73.94 166 VAL A CA 1
ATOM 1249 C C . VAL A 1 166 ? -18.939 -11.987 -7.576 1.00 73.94 166 VAL A C 1
ATOM 1251 O O . VAL A 1 166 ? -18.083 -12.743 -7.110 1.00 73.94 166 VAL A O 1
ATOM 1254 N N . GLU A 1 167 ? -20.238 -12.108 -7.295 1.00 62.84 167 GLU A N 1
ATOM 1255 C CA . GLU A 1 167 ? -20.794 -13.272 -6.599 1.00 62.84 167 GLU A CA 1
ATOM 1256 C C . GLU A 1 167 ? -20.520 -14.545 -7.419 1.00 62.84 167 GLU A C 1
ATOM 1258 O O . GLU A 1 167 ? -20.710 -14.567 -8.634 1.00 62.84 167 GLU A O 1
ATOM 1263 N N . GLY A 1 168 ? -20.020 -15.603 -6.771 1.00 60.03 168 GLY A N 1
ATOM 1264 C CA . GLY A 1 168 ? -19.732 -16.884 -7.435 1.00 60.03 168 GLY A CA 1
ATOM 1265 C C . GLY A 1 168 ? -18.434 -16.943 -8.254 1.00 60.03 168 GLY A C 1
ATOM 1266 O O . GLY A 1 168 ? -18.244 -17.884 -9.021 1.00 60.03 168 GLY A O 1
ATOM 1267 N N . GLY A 1 169 ? -17.523 -15.971 -8.112 1.00 56.53 169 GLY A N 1
ATOM 1268 C CA . GLY A 1 169 ? -16.217 -16.009 -8.779 1.00 56.53 169 GLY A CA 1
ATOM 1269 C C . GLY A 1 169 ? -15.368 -17.225 -8.373 1.00 56.53 169 GLY A C 1
ATOM 1270 O O . GLY A 1 169 ? -15.025 -17.376 -7.199 1.00 56.53 169 GLY A O 1
ATOM 1271 N N . VAL A 1 170 ? -15.009 -18.046 -9.366 1.00 53.66 170 VAL A N 1
ATOM 1272 C CA . VAL A 1 170 ? -14.184 -19.266 -9.268 1.00 53.66 170 VAL A CA 1
ATOM 1273 C C . VAL A 1 170 ? -12.839 -18.969 -8.599 1.00 53.66 170 VAL A C 1
ATOM 1275 O O . VAL A 1 170 ? -12.060 -18.206 -9.164 1.00 53.66 170 VAL A O 1
ATOM 1278 N N . ASP A 1 171 ? -12.609 -19.558 -7.415 1.00 54.06 171 ASP A N 1
ATOM 1279 C CA . ASP A 1 171 ? -11.361 -19.825 -6.655 1.00 54.06 171 ASP A CA 1
ATOM 1280 C C . ASP A 1 171 ? -10.266 -18.742 -6.519 1.00 54.06 171 ASP A C 1
ATOM 1282 O O . ASP A 1 171 ? -9.308 -18.889 -5.758 1.00 54.06 171 ASP A O 1
ATOM 1286 N N . GLY A 1 172 ? -10.418 -17.598 -7.175 1.00 59.09 172 GLY A N 1
ATOM 1287 C CA . GLY A 1 172 ? -9.486 -16.485 -7.187 1.00 59.09 172 GLY A CA 1
ATOM 1288 C C . GLY A 1 172 ? -9.683 -15.577 -5.984 1.00 59.09 172 GLY A C 1
ATOM 1289 O O . GLY A 1 172 ? -10.215 -14.479 -6.116 1.00 59.09 172 GLY A O 1
ATOM 1290 N N . ASP A 1 173 ? -9.209 -16.064 -4.841 1.00 79.25 173 ASP A N 1
ATOM 1291 C CA . ASP A 1 173 ? -8.814 -15.307 -3.651 1.00 79.25 173 ASP A CA 1
ATOM 1292 C C . ASP A 1 173 ? -9.945 -14.843 -2.709 1.00 79.25 173 ASP A C 1
ATOM 1294 O O . ASP A 1 173 ? -10.203 -13.654 -2.490 1.00 79.25 173 ASP A O 1
ATOM 1298 N N . ALA A 1 174 ? -10.614 -15.826 -2.093 1.00 87.12 174 ALA A N 1
ATOM 1299 C CA . ALA A 1 174 ? -11.530 -15.598 -0.973 1.00 87.12 174 ALA A CA 1
ATOM 1300 C C . ALA A 1 174 ? -10.884 -14.774 0.157 1.00 87.12 174 ALA A C 1
ATOM 1302 O O . ALA A 1 174 ? -11.569 -13.968 0.786 1.00 87.12 174 ALA A O 1
ATOM 1303 N N . ASP A 1 175 ? -9.577 -14.928 0.381 1.00 90.12 175 ASP A N 1
ATOM 1304 C CA . ASP A 1 175 ? -8.838 -14.184 1.398 1.00 90.12 175 ASP A CA 1
ATOM 1305 C C . ASP A 1 175 ? -8.691 -12.704 0.992 1.00 90.12 175 ASP A C 1
ATOM 1307 O O . ASP A 1 175 ? -8.914 -11.826 1.822 1.00 90.12 175 ASP A O 1
ATOM 1311 N N . THR A 1 176 ? -8.453 -12.383 -0.286 1.00 91.06 176 THR A N 1
ATOM 1312 C CA . THR A 1 176 ? -8.513 -10.995 -0.791 1.00 91.06 176 THR A CA 1
ATOM 1313 C C . THR A 1 176 ? -9.891 -10.364 -0.587 1.00 91.06 176 THR A C 1
ATOM 1315 O O . THR A 1 176 ? -9.972 -9.208 -0.165 1.00 91.06 176 THR A O 1
ATOM 1318 N N . ARG A 1 177 ? -10.987 -11.096 -0.838 1.00 90.44 177 ARG A N 1
ATOM 1319 C CA . ARG A 1 177 ? -12.346 -10.581 -0.571 1.00 90.44 177 ARG A CA 1
ATOM 1320 C C . ARG A 1 177 ? -12.578 -10.333 0.918 1.00 90.44 177 ARG A C 1
ATOM 1322 O O . ARG A 1 177 ? -13.075 -9.266 1.276 1.00 90.44 177 ARG A O 1
ATOM 1329 N N . ARG A 1 178 ? -12.175 -11.274 1.782 1.00 91.38 178 ARG A N 1
ATOM 1330 C CA . ARG A 1 178 ? -12.242 -11.118 3.246 1.00 91.38 178 ARG A CA 1
ATOM 1331 C C . ARG A 1 178 ? -11.424 -9.914 3.709 1.00 91.38 178 ARG A C 1
ATOM 1333 O O . ARG A 1 178 ? -11.951 -9.070 4.432 1.00 91.38 178 ARG A O 1
ATOM 1340 N N . LEU A 1 179 ? -10.179 -9.784 3.240 1.00 92.50 179 LEU A N 1
ATOM 1341 C CA . LEU A 1 179 ? -9.315 -8.646 3.552 1.00 92.50 179 LEU A CA 1
ATOM 1342 C C . LEU A 1 179 ? -9.975 -7.335 3.136 1.00 92.50 179 LEU A C 1
ATOM 1344 O O . LEU A 1 179 ? -10.056 -6.412 3.938 1.00 92.50 179 LEU A O 1
ATOM 1348 N N . HIS A 1 180 ? -10.484 -7.258 1.907 1.00 92.69 180 HIS A N 1
ATOM 1349 C CA . HIS A 1 180 ? -11.174 -6.070 1.424 1.00 92.69 180 HIS A CA 1
ATOM 1350 C C . HIS A 1 180 ? -12.387 -5.727 2.293 1.00 92.69 180 HIS A C 1
ATOM 1352 O O . HIS A 1 180 ? -12.528 -4.574 2.687 1.00 92.69 180 HIS A O 1
ATOM 1358 N N . GLY A 1 181 ? -13.211 -6.713 2.662 1.00 92.75 181 GLY A N 1
ATOM 1359 C CA . GLY A 1 181 ? -14.339 -6.523 3.577 1.00 92.75 181 GLY A CA 1
ATOM 1360 C C . GLY A 1 181 ? -13.916 -5.949 4.933 1.00 92.75 181 GLY A C 1
ATOM 1361 O O . GLY A 1 181 ? -14.482 -4.951 5.380 1.00 92.75 181 GLY A O 1
ATOM 1362 N N . VAL A 1 182 ? -12.872 -6.512 5.550 1.00 93.94 182 VAL A N 1
ATOM 1363 C CA . VAL A 1 182 ? -12.289 -6.006 6.807 1.00 93.94 182 VAL A CA 1
ATOM 1364 C C . VAL A 1 182 ? -11.775 -4.577 6.642 1.00 93.94 182 VAL A C 1
ATOM 1366 O O . VAL A 1 182 ? -12.081 -3.705 7.455 1.00 93.94 182 VAL A O 1
ATOM 1369 N N . CYS A 1 183 ? -11.022 -4.307 5.580 1.00 94.62 183 CYS A N 1
ATOM 1370 C CA . CYS A 1 183 ? -10.456 -2.992 5.317 1.00 94.62 183 CYS A CA 1
ATOM 1371 C C . CYS A 1 183 ? -11.538 -1.931 5.071 1.00 94.62 183 CYS A C 1
ATOM 1373 O O . CYS A 1 183 ? -11.444 -0.831 5.616 1.00 94.62 183 CYS A O 1
ATOM 1375 N N . THR A 1 184 ? -12.580 -2.255 4.298 1.00 93.12 184 THR A N 1
ATOM 1376 C CA . THR A 1 184 ? -13.743 -1.384 4.080 1.00 93.12 184 THR A CA 1
ATOM 1377 C C . THR A 1 184 ? -14.498 -1.137 5.382 1.00 93.12 184 THR A C 1
ATOM 1379 O O . THR A 1 184 ? -14.863 0.005 5.657 1.00 93.12 184 THR A O 1
ATOM 1382 N N . PHE A 1 185 ? -14.695 -2.171 6.206 1.00 95.38 185 PHE A N 1
ATOM 1383 C CA . PHE A 1 185 ? -15.329 -2.042 7.516 1.00 95.38 185 PHE A CA 1
ATOM 1384 C C . PHE A 1 185 ? -14.554 -1.079 8.423 1.00 95.38 185 PHE A C 1
ATOM 1386 O O . PHE A 1 185 ? -15.129 -0.102 8.899 1.00 95.38 185 PHE A O 1
ATOM 1393 N N . ILE A 1 186 ? -13.246 -1.294 8.606 1.00 95.44 186 ILE A N 1
ATOM 1394 C CA . ILE A 1 186 ? -12.399 -0.431 9.443 1.00 95.44 186 ILE A CA 1
ATOM 1395 C C . ILE A 1 186 ? -12.409 1.006 8.914 1.00 95.44 186 ILE A C 1
ATOM 1397 O O . ILE A 1 186 ? -12.666 1.937 9.673 1.00 95.44 186 ILE A O 1
ATOM 1401 N N . ASN A 1 187 ? -12.167 1.196 7.614 1.00 94.00 187 ASN A N 1
ATOM 1402 C CA . ASN A 1 187 ? -12.137 2.521 7.000 1.00 94.00 187 ASN A CA 1
ATOM 1403 C C . ASN A 1 187 ? -13.463 3.271 7.219 1.00 94.00 187 ASN A C 1
ATOM 1405 O O . ASN A 1 187 ? -13.445 4.424 7.644 1.00 94.00 187 ASN A O 1
ATOM 1409 N N . ARG A 1 188 ? -14.606 2.596 7.032 1.00 93.19 188 ARG A N 1
ATOM 1410 C CA . ARG A 1 188 ? -15.932 3.165 7.293 1.00 93.19 188 ARG A CA 1
ATOM 1411 C C . ARG A 1 188 ? -16.122 3.560 8.754 1.00 93.19 188 ARG A C 1
ATOM 1413 O O . ARG A 1 188 ? -16.528 4.683 9.006 1.00 93.19 188 ARG A O 1
ATOM 1420 N N . GLN A 1 189 ? -15.781 2.692 9.705 1.00 95.75 189 GLN A N 1
ATOM 1421 C CA . GLN A 1 189 ? -15.914 2.999 11.136 1.00 95.75 189 GLN A CA 1
ATOM 1422 C C . GLN A 1 189 ? -15.081 4.223 11.544 1.00 95.75 189 GLN A C 1
ATOM 1424 O O . GLN A 1 189 ? -15.537 5.069 12.309 1.00 95.75 189 GLN A O 1
ATOM 1429 N N . PHE A 1 190 ? -13.876 4.363 10.988 1.00 94.88 190 PHE A N 1
ATOM 1430 C CA . PHE A 1 190 ? -13.030 5.533 11.222 1.00 94.88 190 PHE A CA 1
ATOM 1431 C C . PHE A 1 190 ? -13.555 6.813 10.547 1.00 94.88 190 PHE A C 1
ATOM 1433 O O . PHE A 1 190 ? -13.365 7.903 11.093 1.00 94.88 190 PHE A O 1
ATOM 1440 N N . MET A 1 191 ? -14.210 6.709 9.386 1.00 91.94 191 MET A N 1
ATOM 1441 C CA . MET A 1 191 ? -14.897 7.841 8.748 1.00 91.94 191 MET A CA 1
ATOM 1442 C C . MET A 1 191 ? -16.146 8.258 9.532 1.00 91.94 191 MET A C 1
ATOM 1444 O O . MET A 1 191 ? -16.313 9.445 9.805 1.00 91.94 191 MET A O 1
ATOM 1448 N N . ASP A 1 192 ? -16.970 7.298 9.961 1.00 92.75 192 ASP A N 1
ATOM 1449 C CA . ASP A 1 192 ? -18.184 7.533 10.754 1.00 92.75 192 ASP A CA 1
ATOM 1450 C C . ASP A 1 192 ? -17.846 8.188 12.109 1.00 92.75 192 ASP A C 1
ATOM 1452 O O . ASP A 1 192 ? -18.569 9.061 12.585 1.00 92.75 192 ASP A O 1
ATOM 1456 N N . ALA A 1 193 ? -16.692 7.845 12.695 1.00 93.56 193 ALA A N 1
ATOM 1457 C CA . ALA A 1 193 ? -16.155 8.487 13.897 1.00 93.56 193 ALA A CA 1
ATOM 1458 C C . ALA A 1 193 ? -15.522 9.877 13.648 1.00 93.56 193 ALA A C 1
ATOM 1460 O O . ALA A 1 193 ? -15.034 10.511 14.583 1.00 93.56 193 ALA A O 1
ATOM 1461 N N . GLY A 1 194 ? -15.471 10.350 12.398 1.00 92.12 194 GLY A N 1
ATOM 1462 C CA . GLY A 1 194 ? -14.858 11.627 12.017 1.00 92.12 194 GLY A CA 1
ATOM 1463 C C . GLY A 1 194 ? -13.326 11.662 12.113 1.00 92.12 194 GLY A C 1
ATOM 1464 O O . GLY A 1 194 ? -12.733 12.743 12.032 1.00 92.12 194 GLY A O 1
ATOM 1465 N N . LEU A 1 195 ? -12.672 10.509 12.281 1.00 92.25 195 LEU A N 1
ATOM 1466 C CA . LEU A 1 195 ? -11.218 10.396 12.449 1.00 92.25 195 LEU A CA 1
ATOM 1467 C C . LEU A 1 195 ? -10.479 10.416 11.105 1.00 92.25 195 LEU A C 1
ATOM 1469 O O . LEU A 1 195 ? -9.419 11.033 10.994 1.00 92.25 195 LEU A O 1
ATOM 1473 N N . VAL A 1 196 ? -11.053 9.790 10.076 1.00 90.00 196 VAL A N 1
ATOM 1474 C CA . VAL A 1 196 ? -10.536 9.785 8.697 1.00 90.00 196 VAL A CA 1
ATOM 1475 C C . VAL A 1 196 ? -11.349 10.752 7.838 1.00 90.00 196 VAL A C 1
ATOM 1477 O O . VAL A 1 196 ? -12.565 10.855 7.985 1.00 90.00 196 VAL A O 1
ATOM 1480 N N . MET A 1 197 ? -10.680 11.479 6.941 1.00 83.00 197 MET A N 1
ATOM 1481 C CA . MET A 1 197 ? -11.374 12.333 5.975 1.00 83.00 197 MET A CA 1
ATOM 1482 C C . MET A 1 197 ? -11.941 11.503 4.821 1.00 83.00 197 MET A C 1
ATOM 1484 O O . MET A 1 197 ? -11.236 10.674 4.249 1.00 83.00 197 MET A O 1
ATOM 1488 N N . ASP A 1 198 ? -13.189 11.774 4.439 1.00 81.06 198 ASP A N 1
ATOM 1489 C CA . ASP A 1 198 ? -13.764 11.225 3.212 1.00 81.06 198 ASP A CA 1
ATOM 1490 C C . ASP A 1 198 ? -13.159 11.936 1.990 1.00 81.06 198 ASP A C 1
ATOM 1492 O O . ASP A 1 198 ? -13.566 13.031 1.594 1.00 81.06 198 ASP A O 1
ATOM 1496 N N . GLU A 1 199 ? -12.155 11.305 1.383 1.00 81.06 199 GLU A N 1
ATOM 1497 C CA . GLU A 1 199 ? -11.532 11.781 0.144 1.00 81.06 199 GLU A CA 1
ATOM 1498 C C . GLU A 1 199 ? -12.370 11.475 -1.113 1.00 81.06 199 GLU A C 1
ATOM 1500 O O . GLU A 1 199 ? -11.936 11.781 -2.230 1.00 81.06 199 GLU A O 1
ATOM 1505 N N . ARG A 1 200 ? -13.549 10.847 -0.966 1.00 84.88 200 ARG A N 1
ATOM 1506 C CA . ARG A 1 200 ? -14.409 10.334 -2.050 1.00 84.88 200 ARG A CA 1
ATOM 1507 C C . ARG A 1 200 ? -13.684 9.400 -3.019 1.00 84.88 200 ARG A C 1
ATOM 1509 O O . ARG A 1 200 ? -14.068 9.260 -4.184 1.00 84.88 200 ARG A O 1
ATOM 1516 N N . ARG A 1 201 ? -12.590 8.789 -2.566 1.00 80.12 201 ARG A N 1
ATOM 1517 C CA . ARG A 1 201 ? -11.786 7.847 -3.343 1.00 80.12 201 ARG A CA 1
ATOM 1518 C C . ARG A 1 201 ? -12.095 6.434 -2.870 1.00 80.12 201 ARG A C 1
ATOM 1520 O O . ARG A 1 201 ? -12.010 6.185 -1.671 1.00 80.12 201 ARG A O 1
ATOM 1527 N N . PRO A 1 202 ? -12.404 5.503 -3.788 1.00 83.81 202 PRO A N 1
ATOM 1528 C CA . PRO A 1 202 ? -12.520 4.100 -3.429 1.00 83.81 202 PRO A CA 1
ATOM 1529 C C . PRO A 1 202 ? -11.236 3.605 -2.761 1.00 83.81 202 PRO A C 1
ATOM 1531 O O . PRO A 1 202 ? -10.131 3.946 -3.201 1.00 83.81 202 PRO A O 1
ATOM 1534 N N . LEU A 1 203 ? -11.390 2.783 -1.724 1.00 86.06 203 LEU A N 1
ATOM 1535 C CA . LEU A 1 203 ? -10.276 2.097 -1.086 1.00 86.06 203 LEU A CA 1
ATOM 1536 C C . LEU A 1 203 ? -9.531 1.253 -2.130 1.00 86.06 203 LEU A C 1
ATOM 1538 O O . LEU A 1 203 ? -10.135 0.475 -2.868 1.00 86.06 203 LEU A O 1
ATOM 1542 N N . LYS A 1 204 ? -8.205 1.396 -2.183 1.00 87.75 204 LYS A N 1
ATOM 1543 C CA . LYS A 1 204 ? -7.345 0.609 -3.069 1.00 87.75 204 LYS A CA 1
ATOM 1544 C C . LYS A 1 204 ? -6.273 -0.098 -2.257 1.00 87.75 204 LYS A C 1
ATOM 1546 O O . LYS A 1 204 ? -5.323 0.540 -1.804 1.00 87.75 204 LYS A O 1
ATOM 1551 N N . LEU A 1 205 ? -6.395 -1.417 -2.137 1.00 91.12 205 LEU A N 1
ATOM 1552 C CA . LEU A 1 205 ? -5.377 -2.251 -1.507 1.00 91.12 205 LEU A CA 1
ATOM 1553 C C . LEU A 1 205 ? -4.137 -2.305 -2.402 1.00 91.12 205 LEU A C 1
ATOM 1555 O O . LEU A 1 205 ? -4.180 -2.818 -3.518 1.00 91.12 205 LEU A O 1
ATOM 1559 N N . HIS A 1 206 ? -3.042 -1.726 -1.924 1.00 92.88 206 HIS A N 1
ATOM 1560 C CA . HIS A 1 206 ? -1.755 -1.771 -2.598 1.00 92.88 206 HIS A CA 1
ATOM 1561 C C . HIS A 1 206 ? -0.607 -1.581 -1.605 1.00 92.88 206 HIS A C 1
ATOM 1563 O O . HIS A 1 206 ? -0.730 -0.842 -0.630 1.00 92.88 206 HIS A O 1
ATOM 1569 N N . CYS A 1 207 ? 0.525 -2.202 -1.901 1.00 93.88 207 CYS A N 1
ATOM 1570 C CA . CYS A 1 207 ? 1.817 -1.935 -1.304 1.00 93.88 207 CYS A CA 1
ATOM 1571 C C . CYS A 1 207 ? 2.645 -1.094 -2.277 1.00 93.88 207 CYS A C 1
ATOM 1573 O O . CYS A 1 207 ? 2.773 -1.419 -3.460 1.00 93.88 207 CYS A O 1
ATOM 1575 N N . THR A 1 208 ? 3.232 -0.007 -1.788 1.00 94.06 208 THR A N 1
ATOM 1576 C CA . THR A 1 208 ? 4.112 0.833 -2.607 1.00 94.06 208 THR A CA 1
ATOM 1577 C C . THR A 1 208 ? 5.505 0.210 -2.688 1.00 94.06 208 THR A C 1
ATOM 1579 O O . THR A 1 208 ? 6.121 -0.048 -1.659 1.00 94.06 208 THR A O 1
ATOM 1582 N N . ILE A 1 209 ? 6.014 0.001 -3.903 1.00 95.56 209 ILE A N 1
ATOM 1583 C CA . ILE A 1 209 ? 7.361 -0.530 -4.174 1.00 95.56 209 ILE A CA 1
ATOM 1584 C C . ILE A 1 209 ? 8.355 0.591 -4.463 1.00 95.56 209 ILE A C 1
ATOM 1586 O O . ILE A 1 209 ? 9.509 0.514 -4.051 1.00 95.56 209 ILE A O 1
ATOM 1590 N N . ALA A 1 210 ? 7.921 1.643 -5.156 1.00 95.38 210 ALA A N 1
ATOM 1591 C CA . ALA A 1 210 ? 8.741 2.824 -5.382 1.00 95.38 210 ALA A CA 1
ATOM 1592 C C . ALA A 1 210 ? 7.891 4.089 -5.321 1.00 95.38 210 ALA A C 1
ATOM 1594 O O . ALA A 1 210 ? 6.757 4.088 -5.797 1.00 95.38 210 ALA A O 1
ATOM 1595 N N . ASN A 1 211 ? 8.431 5.168 -4.761 1.00 94.38 211 ASN A N 1
ATOM 1596 C CA . ASN A 1 211 ? 7.780 6.471 -4.734 1.00 94.38 211 ASN A CA 1
ATOM 1597 C C . ASN A 1 211 ? 8.804 7.603 -4.863 1.00 94.38 211 ASN A C 1
ATOM 1599 O O . ASN A 1 211 ? 9.656 7.808 -3.994 1.00 94.38 211 ASN A O 1
ATOM 1603 N N . THR A 1 212 ? 8.688 8.380 -5.940 1.00 93.69 212 THR A N 1
ATOM 1604 C CA . THR A 1 212 ? 9.612 9.473 -6.256 1.00 93.69 212 THR A CA 1
ATOM 1605 C C . THR A 1 212 ? 9.620 10.588 -5.213 1.00 93.69 212 THR A C 1
ATOM 1607 O O . THR A 1 212 ? 10.586 11.345 -5.156 1.00 93.69 212 THR A O 1
ATOM 1610 N N . THR A 1 213 ? 8.597 10.700 -4.354 1.00 91.19 213 THR A N 1
ATOM 1611 C CA . THR A 1 213 ? 8.584 11.695 -3.266 1.00 91.19 213 THR A CA 1
ATOM 1612 C C . THR A 1 213 ? 9.693 11.471 -2.239 1.00 91.19 213 THR A C 1
ATOM 1614 O O . THR A 1 213 ? 10.047 12.405 -1.523 1.00 91.19 213 THR A O 1
ATOM 1617 N N . TYR A 1 214 ? 10.247 10.256 -2.156 1.00 91.25 214 TYR A N 1
ATOM 1618 C CA . TYR A 1 214 ? 11.320 9.913 -1.219 1.00 91.25 214 TYR A CA 1
ATOM 1619 C C . TYR A 1 214 ? 12.728 10.097 -1.788 1.00 91.25 214 TYR A C 1
ATOM 1621 O O . TYR A 1 214 ? 13.700 9.766 -1.112 1.00 91.25 214 TYR A O 1
ATOM 1629 N N . ARG A 1 215 ? 12.866 10.645 -3.003 1.00 93.19 215 ARG A N 1
ATOM 1630 C CA . ARG A 1 215 ? 14.166 10.800 -3.660 1.00 93.19 215 ARG A CA 1
ATOM 1631 C C . ARG A 1 215 ? 15.136 11.607 -2.787 1.00 93.19 215 ARG A C 1
ATOM 1633 O O . ARG A 1 215 ? 14.857 12.739 -2.395 1.00 93.19 215 ARG A O 1
ATOM 1640 N N . LYS A 1 216 ? 16.293 11.005 -2.519 1.00 90.94 216 LYS A N 1
ATOM 1641 C CA . LYS A 1 216 ? 17.454 11.597 -1.841 1.00 90.94 216 LYS A CA 1
ATOM 1642 C C . LYS A 1 216 ? 18.689 11.577 -2.762 1.00 90.94 216 LYS A C 1
ATOM 1644 O O . LYS A 1 216 ? 18.844 10.574 -3.464 1.00 90.94 216 LYS A O 1
ATOM 1649 N N . PRO A 1 217 ? 19.552 12.615 -2.718 1.00 89.62 217 PRO A N 1
ATOM 1650 C CA . PRO A 1 217 ? 19.315 13.898 -2.045 1.00 89.62 217 PRO A CA 1
ATOM 1651 C C . PRO A 1 217 ? 18.111 14.611 -2.672 1.00 89.62 217 PRO A C 1
ATOM 1653 O O . PRO A 1 217 ? 17.805 14.373 -3.839 1.00 89.62 217 PRO A O 1
ATOM 1656 N N . ARG A 1 218 ? 17.409 15.459 -1.907 1.00 84.19 218 ARG A N 1
ATOM 1657 C CA . ARG A 1 218 ? 16.336 16.283 -2.483 1.00 84.19 218 ARG A CA 1
ATOM 1658 C C . ARG A 1 218 ? 16.977 17.216 -3.513 1.00 84.19 218 ARG A C 1
ATOM 1660 O O . ARG A 1 218 ? 17.781 18.061 -3.113 1.00 84.19 218 ARG A O 1
ATOM 1667 N N . PRO A 1 219 ? 16.695 17.068 -4.818 1.00 76.75 219 PRO A N 1
ATOM 1668 C CA . PRO A 1 219 ? 17.342 17.893 -5.822 1.00 76.75 219 PRO A CA 1
ATOM 1669 C C . PRO A 1 219 ? 16.966 19.356 -5.602 1.00 76.75 219 PRO A C 1
ATOM 1671 O O . PRO A 1 219 ? 15.805 19.663 -5.341 1.00 76.75 219 PRO A O 1
ATOM 1674 N N . LYS A 1 220 ? 17.937 20.263 -5.740 1.00 77.50 220 LYS A N 1
ATOM 1675 C CA . LYS A 1 220 ? 17.723 21.715 -5.599 1.00 77.50 220 LYS A CA 1
ATOM 1676 C C . LYS A 1 220 ? 16.852 22.314 -6.724 1.00 77.50 220 LYS A C 1
ATOM 1678 O O . LYS A 1 220 ? 16.560 23.501 -6.694 1.00 77.50 220 LYS A O 1
ATOM 1683 N N . SER A 1 221 ? 16.451 21.517 -7.720 1.00 75.31 221 SER A N 1
ATOM 1684 C CA . SER A 1 221 ? 15.709 21.941 -8.916 1.00 75.31 221 SER A CA 1
ATOM 1685 C C . SER A 1 221 ? 14.534 21.003 -9.241 1.00 75.31 221 SER A C 1
ATOM 1687 O O . SER A 1 221 ? 14.309 19.998 -8.561 1.00 75.31 221 SER A O 1
ATOM 1689 N N . HIS A 1 222 ? 13.818 21.284 -10.340 1.00 65.44 222 HIS A N 1
ATOM 1690 C CA . HIS A 1 222 ? 12.732 20.453 -10.892 1.00 65.44 222 HIS A CA 1
ATOM 1691 C C . HIS A 1 222 ? 13.080 18.960 -11.087 1.00 65.44 222 HIS A C 1
ATOM 1693 O O . HIS A 1 222 ? 12.171 18.145 -11.243 1.00 65.44 222 HIS A O 1
ATOM 1699 N N . ALA A 1 223 ? 14.359 18.575 -11.005 1.00 66.06 223 ALA A N 1
ATOM 1700 C CA . ALA A 1 223 ? 14.807 17.182 -10.966 1.00 66.06 223 ALA A CA 1
ATOM 1701 C C . ALA A 1 223 ? 14.225 16.362 -9.790 1.00 66.06 223 ALA A C 1
ATOM 1703 O O . ALA A 1 223 ? 14.207 15.134 -9.858 1.00 66.06 223 ALA A O 1
ATOM 1704 N N . HIS A 1 224 ? 13.681 17.003 -8.742 1.00 65.38 224 HIS A N 1
ATOM 1705 C CA . HIS A 1 224 ? 12.967 16.318 -7.646 1.00 65.38 224 HIS A CA 1
ATOM 1706 C C . HIS A 1 224 ? 11.782 15.471 -8.140 1.00 65.38 224 HIS A C 1
ATOM 1708 O O . HIS A 1 224 ? 11.344 14.534 -7.474 1.00 65.38 224 HIS A O 1
ATOM 1714 N N . ASN A 1 225 ? 11.278 15.789 -9.329 1.00 75.44 225 ASN A N 1
ATOM 1715 C CA . ASN A 1 225 ? 10.079 15.209 -9.901 1.00 75.44 225 ASN A CA 1
ATOM 1716 C C . ASN A 1 225 ? 10.354 14.328 -11.119 1.00 75.44 225 ASN A C 1
ATOM 1718 O O . ASN A 1 225 ? 9.412 14.083 -11.866 1.00 75.44 225 ASN A O 1
ATOM 1722 N N . LEU A 1 226 ? 11.596 13.868 -11.327 1.00 90.00 226 LEU A N 1
ATOM 1723 C CA . LEU A 1 226 ? 11.893 12.938 -12.415 1.00 90.00 226 LEU A CA 1
ATOM 1724 C C . LEU A 1 226 ? 11.136 11.619 -12.164 1.00 90.00 226 LEU A C 1
ATOM 1726 O O . LEU A 1 226 ? 11.438 10.943 -11.166 1.00 90.00 226 LEU A O 1
ATOM 1730 N N . PRO A 1 227 ? 10.140 11.272 -13.001 1.00 93.94 227 PRO A N 1
ATOM 1731 C CA . PRO A 1 227 ? 9.458 9.995 -12.893 1.00 93.94 227 PRO A CA 1
ATOM 1732 C C . PRO A 1 227 ? 10.397 8.873 -13.352 1.00 93.94 227 PRO A C 1
ATOM 1734 O O . PRO A 1 227 ? 11.386 9.123 -14.038 1.00 93.94 227 PRO A O 1
ATOM 1737 N N . PHE A 1 228 ? 10.107 7.636 -12.963 1.00 95.25 228 PHE A N 1
ATOM 1738 C CA . PHE A 1 228 ? 10.833 6.475 -13.480 1.00 95.25 228 PHE A CA 1
ATOM 1739 C C . PHE A 1 228 ? 10.134 5.924 -14.729 1.00 95.25 228 PHE A C 1
ATOM 1741 O O . PHE A 1 228 ? 8.906 6.007 -14.844 1.00 95.25 228 PHE A O 1
ATOM 1748 N N . SER A 1 229 ? 10.903 5.343 -15.650 1.00 95.12 229 SER A N 1
ATOM 1749 C CA . SER A 1 229 ? 10.361 4.701 -16.852 1.00 95.12 229 SER A CA 1
ATOM 1750 C C . SER A 1 229 ? 9.692 3.372 -16.489 1.00 95.12 229 SER A C 1
ATOM 1752 O O . SER A 1 229 ? 10.351 2.386 -16.150 1.00 95.12 229 SER A O 1
ATOM 1754 N N . TYR A 1 230 ? 8.359 3.335 -16.540 1.00 95.25 230 TYR A N 1
ATOM 1755 C CA . TYR A 1 230 ? 7.587 2.124 -16.265 1.00 95.25 230 TYR A CA 1
ATOM 1756 C C . TYR A 1 230 ? 7.754 1.098 -17.386 1.00 95.25 230 TYR A C 1
ATOM 1758 O O . TYR A 1 230 ? 7.877 -0.095 -17.117 1.00 95.25 230 TYR A O 1
ATOM 1766 N N . SER A 1 231 ? 7.856 1.553 -18.634 1.00 93.38 231 SER A N 1
ATOM 1767 C CA . SER A 1 231 ? 8.137 0.680 -19.776 1.00 93.38 231 SER A CA 1
ATOM 1768 C C . SER A 1 231 ? 9.492 -0.027 -19.628 1.00 93.38 231 SER A C 1
ATOM 1770 O O . SER A 1 231 ? 9.571 -1.235 -19.845 1.00 93.38 231 SER A O 1
ATOM 1772 N N . ALA A 1 232 ? 10.532 0.671 -19.150 1.00 95.31 232 ALA A N 1
ATOM 1773 C CA . ALA A 1 232 ? 11.823 0.049 -18.847 1.00 95.31 232 ALA A CA 1
ATOM 1774 C C . ALA A 1 232 ? 11.742 -0.951 -17.676 1.00 95.31 232 ALA A C 1
ATOM 1776 O O . ALA A 1 232 ? 12.384 -2.000 -17.726 1.00 95.31 232 ALA A O 1
ATOM 1777 N N . ILE A 1 233 ? 10.911 -0.691 -16.654 1.00 96.31 233 ILE A N 1
ATOM 1778 C CA . ILE A 1 233 ? 10.627 -1.677 -15.593 1.00 96.31 233 ILE A CA 1
ATOM 1779 C C . ILE A 1 233 ? 10.038 -2.954 -16.195 1.00 96.31 233 ILE A C 1
ATOM 1781 O O . ILE A 1 233 ? 10.542 -4.038 -15.903 1.00 96.31 233 ILE A O 1
ATOM 1785 N N . LEU A 1 234 ? 9.014 -2.843 -17.046 1.00 95.00 234 LEU A N 1
ATOM 1786 C CA . LEU A 1 234 ? 8.369 -4.001 -17.677 1.00 95.00 234 LEU A CA 1
ATOM 1787 C C . LEU A 1 234 ? 9.312 -4.768 -18.618 1.00 95.00 234 LEU A C 1
ATOM 1789 O O . LEU A 1 234 ? 9.224 -5.990 -18.710 1.00 95.00 234 LEU A O 1
ATOM 1793 N N . ALA A 1 235 ? 10.238 -4.078 -19.285 1.00 94.62 235 ALA A N 1
ATOM 1794 C CA . ALA A 1 235 ? 11.242 -4.702 -20.147 1.00 94.62 235 ALA A CA 1
ATOM 1795 C C . ALA A 1 235 ? 12.400 -5.365 -19.367 1.00 94.62 235 ALA A C 1
ATOM 1797 O O . ALA A 1 235 ? 13.114 -6.211 -19.916 1.00 94.62 235 ALA A O 1
ATOM 1798 N N . SER A 1 236 ? 12.593 -4.999 -18.094 1.00 96.50 236 SER A N 1
ATOM 1799 C CA . SER A 1 236 ? 13.743 -5.431 -17.296 1.00 96.50 236 SER A CA 1
ATOM 1800 C C . SER A 1 236 ? 13.777 -6.951 -17.048 1.00 96.50 236 SER A C 1
ATOM 1802 O O . SER A 1 236 ? 12.731 -7.591 -16.887 1.00 96.50 236 SER A O 1
ATOM 1804 N N . PRO A 1 237 ? 14.974 -7.558 -16.916 1.00 96.62 237 PRO A N 1
ATOM 1805 C CA . PRO A 1 237 ? 15.102 -8.956 -16.502 1.00 96.62 237 PRO A CA 1
ATOM 1806 C C . PRO A 1 237 ? 14.433 -9.246 -15.155 1.00 96.62 237 PRO A C 1
ATOM 1808 O O . PRO A 1 237 ? 13.855 -10.313 -14.970 1.00 96.62 237 PRO A O 1
ATOM 1811 N N . ALA A 1 238 ? 14.463 -8.288 -14.224 1.00 96.56 238 ALA A N 1
ATOM 1812 C CA . ALA A 1 238 ? 13.854 -8.442 -12.909 1.00 96.56 238 ALA A CA 1
ATOM 1813 C C . ALA A 1 238 ? 12.336 -8.628 -13.000 1.00 96.56 238 ALA A C 1
ATOM 1815 O O . ALA A 1 238 ? 11.798 -9.504 -12.328 1.00 96.56 238 ALA A O 1
ATOM 1816 N N . PHE A 1 239 ? 11.647 -7.879 -13.863 1.00 96.62 239 PHE A N 1
ATOM 1817 C CA . PHE A 1 239 ? 10.214 -8.076 -14.075 1.00 96.62 239 PHE A CA 1
ATOM 1818 C C . PHE A 1 239 ? 9.895 -9.456 -14.656 1.00 96.62 239 PHE A C 1
ATOM 1820 O O . PHE A 1 239 ? 8.960 -10.105 -14.198 1.00 96.62 239 PHE A O 1
ATOM 1827 N N . LYS A 1 240 ? 10.712 -9.960 -15.590 1.00 95.06 240 LYS A N 1
ATOM 1828 C CA . LYS A 1 240 ? 10.532 -11.304 -16.173 1.00 95.06 240 LYS A CA 1
ATOM 1829 C C . LYS A 1 240 ? 10.556 -12.426 -15.129 1.00 95.06 240 LYS A C 1
ATOM 1831 O O . LYS A 1 240 ? 9.926 -13.453 -15.341 1.00 95.06 240 LYS A O 1
ATOM 1836 N N . THR A 1 241 ? 11.259 -12.235 -14.009 1.00 95.25 241 THR A N 1
ATOM 1837 C CA . THR A 1 241 ? 11.298 -13.226 -12.914 1.00 95.25 241 THR A CA 1
ATOM 1838 C C . THR A 1 241 ? 10.007 -13.311 -12.107 1.00 95.25 241 THR A C 1
ATOM 1840 O O . THR A 1 241 ? 9.754 -14.344 -11.496 1.00 95.25 241 THR A O 1
ATOM 1843 N N . ILE A 1 242 ? 9.201 -12.247 -12.100 1.00 95.19 242 ILE A N 1
ATOM 1844 C CA . ILE A 1 242 ? 7.946 -12.179 -11.342 1.00 95.19 242 ILE A CA 1
ATOM 1845 C C . ILE A 1 242 ? 6.720 -12.152 -12.249 1.00 95.19 242 ILE A C 1
ATOM 1847 O O . ILE A 1 242 ? 5.600 -12.193 -11.756 1.00 95.19 242 ILE A O 1
ATOM 1851 N N . SER A 1 243 ? 6.884 -12.028 -13.565 1.00 94.69 243 SER A N 1
ATOM 1852 C CA . SER A 1 243 ? 5.748 -12.016 -14.470 1.00 94.69 243 SER A CA 1
ATOM 1853 C C . SER A 1 243 ? 5.166 -13.424 -14.560 1.00 94.69 243 SER A C 1
ATOM 1855 O O . SER A 1 243 ? 5.838 -14.395 -14.914 1.00 94.69 243 SER A O 1
ATOM 1857 N N . THR A 1 244 ? 3.882 -13.558 -14.235 1.00 87.25 244 THR A N 1
ATOM 1858 C CA . THR A 1 244 ? 3.178 -14.818 -14.462 1.00 87.25 244 THR A CA 1
ATOM 1859 C C . THR A 1 244 ? 3.008 -14.961 -15.967 1.00 87.25 244 THR A C 1
ATOM 1861 O O . THR A 1 244 ? 2.205 -14.245 -16.573 1.00 87.25 244 THR A O 1
ATOM 1864 N N . SER A 1 245 ? 3.783 -15.851 -16.587 1.00 69.25 245 SER A N 1
ATOM 1865 C CA . SER A 1 245 ? 3.522 -16.276 -17.963 1.00 69.25 245 SER A CA 1
ATOM 1866 C C . SER A 1 245 ? 2.106 -16.836 -17.975 1.00 69.25 245 SER A C 1
ATOM 1868 O O . SER A 1 245 ? 1.852 -17.881 -17.387 1.00 69.25 245 SER A O 1
ATOM 1870 N N . ARG A 1 246 ? 1.159 -16.099 -18.556 1.00 60.41 246 ARG A N 1
ATOM 1871 C CA . ARG A 1 246 ? -0.278 -16.368 -18.400 1.00 60.41 246 ARG A CA 1
ATOM 1872 C C . ARG A 1 246 ? -0.747 -17.667 -19.073 1.00 60.41 246 ARG A C 1
ATOM 1874 O O . ARG A 1 246 ? -1.932 -17.948 -19.033 1.00 60.41 246 ARG A O 1
ATOM 1881 N N . ASN A 1 247 ? 0.159 -18.415 -19.697 1.00 44.72 247 ASN A N 1
ATOM 1882 C CA . ASN A 1 247 ? -0.040 -19.738 -20.272 1.00 44.72 247 ASN A CA 1
ATOM 1883 C C . ASN A 1 247 ? 1.335 -20.269 -20.696 1.00 44.72 247 ASN A C 1
ATOM 1885 O O . ASN A 1 247 ? 1.976 -19.663 -21.551 1.00 44.72 247 ASN A O 1
ATOM 1889 N N . ARG A 1 248 ? 1.800 -21.377 -20.113 1.00 43.88 248 ARG A N 1
ATOM 1890 C CA . ARG A 1 248 ? 2.850 -22.217 -20.721 1.00 43.88 248 ARG A CA 1
ATOM 1891 C C . ARG A 1 248 ? 2.285 -23.491 -21.365 1.00 43.88 248 ARG A C 1
ATOM 1893 O O . ARG A 1 248 ? 3.066 -24.251 -21.915 1.00 43.88 248 ARG A O 1
ATOM 1900 N N . ASP A 1 249 ? 0.959 -23.653 -21.396 1.00 42.09 249 ASP A N 1
ATOM 1901 C CA . ASP A 1 249 ? 0.297 -24.834 -21.976 1.00 42.09 249 ASP A CA 1
ATOM 1902 C C . ASP A 1 249 ? -0.298 -24.611 -23.377 1.00 42.09 249 ASP A C 1
ATOM 1904 O O . ASP A 1 249 ? -1.057 -25.438 -23.870 1.00 42.09 249 ASP A O 1
ATOM 1908 N N . VAL A 1 250 ? 0.071 -23.529 -24.070 1.00 47.16 250 VAL A N 1
ATOM 1909 C CA . VAL A 1 250 ? -0.127 -23.443 -25.525 1.00 47.16 250 VAL A CA 1
ATOM 1910 C C . VAL A 1 250 ? 1.188 -23.005 -26.152 1.00 47.16 250 VAL A C 1
ATOM 1912 O O . VAL A 1 250 ? 1.572 -21.837 -26.105 1.00 47.16 250 VAL A O 1
ATOM 1915 N N . SER A 1 251 ? 1.909 -23.998 -26.654 1.00 43.69 251 SER A N 1
ATOM 1916 C CA . SER A 1 251 ? 3.074 -23.887 -27.523 1.00 43.69 251 SER A CA 1
ATOM 1917 C C . SER A 1 251 ? 2.815 -22.870 -28.641 1.00 43.69 251 SER A C 1
ATOM 1919 O O . SER A 1 251 ? 1.727 -22.846 -29.205 1.00 43.69 251 SER A O 1
ATOM 1921 N N . ASP A 1 252 ? 3.830 -22.072 -28.967 1.00 44.28 252 ASP A N 1
ATOM 1922 C CA . ASP A 1 252 ? 3.875 -21.098 -30.067 1.00 44.28 252 ASP A CA 1
ATOM 1923 C C . ASP A 1 252 ? 3.053 -19.813 -29.905 1.00 44.28 252 ASP A C 1
ATOM 1925 O O . ASP A 1 252 ? 1.950 -19.695 -30.429 1.00 44.28 252 ASP A O 1
ATOM 1929 N N . SER A 1 253 ? 3.645 -18.785 -29.272 1.00 40.62 253 SER A N 1
ATOM 1930 C CA . SER A 1 253 ? 3.464 -17.368 -29.666 1.00 40.62 253 SER A CA 1
ATOM 1931 C C . SER A 1 253 ? 4.348 -16.400 -28.863 1.00 40.62 253 SER A C 1
ATOM 1933 O O . SER A 1 253 ? 3.920 -15.790 -27.885 1.00 40.62 253 SER A O 1
ATOM 1935 N N . GLN A 1 254 ? 5.571 -16.146 -29.340 1.00 47.59 254 GLN A N 1
ATOM 1936 C CA . GLN A 1 254 ? 6.398 -15.009 -28.893 1.00 47.59 254 GLN A CA 1
ATOM 1937 C C . GLN A 1 254 ? 5.839 -13.626 -29.315 1.00 47.59 254 GLN A C 1
ATOM 1939 O O . GLN A 1 254 ? 6.409 -12.603 -28.955 1.00 47.59 254 GLN A O 1
ATOM 1944 N N . HIS A 1 255 ? 4.706 -13.557 -30.026 1.00 49.06 255 HIS A N 1
ATOM 1945 C CA . HIS A 1 255 ? 4.164 -12.307 -30.585 1.00 49.06 255 HIS A CA 1
ATOM 1946 C C . HIS A 1 255 ? 3.189 -11.532 -29.674 1.00 49.06 255 HIS A C 1
ATOM 1948 O O . HIS A 1 255 ? 2.864 -10.383 -29.965 1.00 49.06 255 HIS A O 1
ATOM 1954 N N . GLN A 1 256 ? 2.714 -12.094 -28.554 1.00 45.00 256 GLN A N 1
ATOM 1955 C CA . GLN A 1 256 ? 1.605 -11.465 -27.814 1.00 45.00 256 GLN 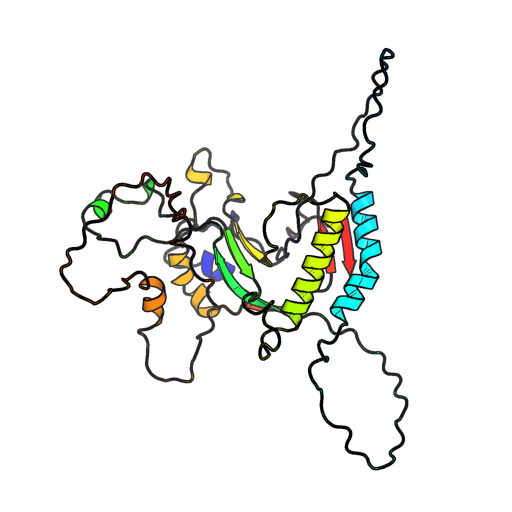A CA 1
ATOM 1956 C C . GLN A 1 256 ? 2.033 -10.459 -26.730 1.00 45.00 256 GLN A C 1
ATOM 1958 O O . GLN A 1 256 ? 1.240 -9.600 -26.344 1.00 45.00 256 GLN A O 1
ATOM 1963 N N . GLN A 1 257 ? 3.288 -10.483 -26.267 1.00 47.88 257 GLN A N 1
ATOM 1964 C CA . GLN A 1 257 ? 3.759 -9.524 -25.253 1.00 47.88 257 GLN A CA 1
ATOM 1965 C C . GLN A 1 257 ? 3.954 -8.106 -25.829 1.00 47.88 257 GLN A C 1
ATOM 1967 O O . GLN A 1 257 ? 3.845 -7.124 -25.097 1.00 47.88 257 GLN A O 1
ATOM 1972 N N . GLN A 1 258 ? 4.124 -7.996 -27.151 1.00 47.25 258 GLN A N 1
ATOM 1973 C CA . GLN A 1 258 ? 4.159 -6.727 -27.886 1.00 47.25 258 GLN A CA 1
ATOM 1974 C C . GLN A 1 258 ? 2.747 -6.144 -28.114 1.00 47.25 258 GLN A C 1
ATOM 1976 O O . GLN A 1 258 ? 2.576 -4.933 -28.211 1.00 47.25 258 GLN A O 1
ATOM 1981 N N . ALA A 1 259 ? 1.696 -6.973 -28.068 1.00 43.03 259 ALA A N 1
ATOM 1982 C CA . ALA A 1 259 ? 0.315 -6.535 -28.283 1.00 43.03 259 ALA A CA 1
ATOM 1983 C C . ALA A 1 259 ? -0.270 -5.709 -27.117 1.00 43.03 259 ALA A C 1
ATOM 1985 O O . ALA A 1 259 ? -1.170 -4.902 -27.331 1.00 43.03 259 ALA A O 1
ATOM 1986 N N . CYS A 1 260 ? 0.239 -5.855 -25.887 1.00 41.06 260 CYS A N 1
ATOM 1987 C CA . CYS A 1 260 ? -0.192 -5.033 -24.745 1.00 41.06 260 CYS A CA 1
ATOM 1988 C C . CYS A 1 260 ? 0.341 -3.592 -24.816 1.00 41.06 260 CYS A C 1
ATOM 1990 O O . CYS A 1 260 ? -0.275 -2.692 -24.251 1.00 41.06 260 CYS A O 1
ATOM 1992 N N . LEU A 1 261 ? 1.472 -3.387 -25.502 1.00 45.69 261 LEU A N 1
ATOM 1993 C CA . LEU A 1 261 ? 2.057 -2.068 -25.757 1.00 45.69 261 LEU A CA 1
ATOM 1994 C C . LEU A 1 261 ? 1.444 -1.409 -27.004 1.00 45.69 261 LEU A C 1
ATOM 1996 O O . LEU A 1 261 ? 1.342 -0.189 -27.049 1.00 45.69 261 LEU A O 1
ATOM 2000 N N . ASN A 1 262 ? 0.935 -2.209 -27.948 1.00 39.41 262 ASN A N 1
ATOM 2001 C CA . ASN A 1 262 ? 0.415 -1.725 -29.231 1.00 39.41 262 ASN A CA 1
ATOM 2002 C C . ASN A 1 262 ? -1.123 -1.641 -29.305 1.00 39.41 262 ASN A C 1
ATOM 2004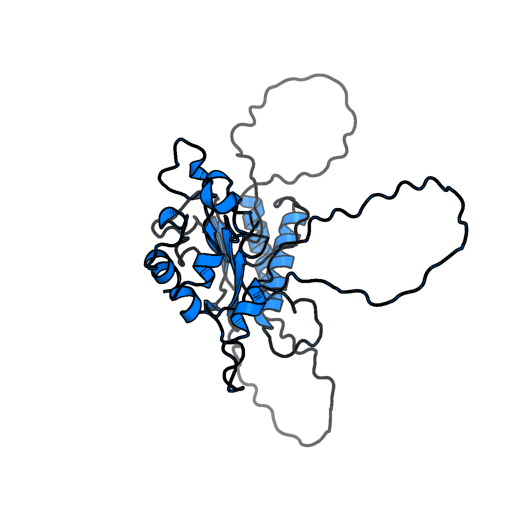 O O . ASN A 1 262 ? -1.672 -1.326 -30.357 1.00 39.41 262 ASN A O 1
ATOM 2008 N N . ARG A 1 263 ? -1.871 -1.913 -28.223 1.00 39.97 263 ARG A N 1
ATOM 2009 C CA . ARG A 1 263 ? -3.349 -1.882 -28.262 1.00 39.97 263 ARG A CA 1
ATOM 2010 C C . ARG A 1 263 ? -3.909 -0.465 -28.124 1.00 39.97 263 ARG A C 1
ATOM 2012 O O . ARG A 1 263 ? -4.669 -0.163 -27.206 1.00 39.97 263 ARG A O 1
ATOM 2019 N N . SER A 1 264 ? -3.544 0.386 -29.073 1.00 39.62 264 SER A N 1
ATOM 2020 C CA . SER A 1 264 ? -4.157 1.686 -29.308 1.00 39.62 264 SER A CA 1
ATOM 2021 C C . SER A 1 264 ? -4.435 1.869 -30.803 1.00 39.62 264 SER A C 1
ATOM 2023 O O . SER A 1 264 ? -4.072 2.887 -31.373 1.00 39.62 264 SER A O 1
ATOM 2025 N N . GLU A 1 265 ? -5.115 0.909 -31.443 1.00 39.41 265 GLU A N 1
ATOM 2026 C CA . GLU A 1 265 ? -5.665 1.103 -32.790 1.00 39.41 265 GLU A CA 1
ATOM 2027 C C . GLU A 1 265 ? -7.170 0.809 -32.877 1.00 39.41 265 GLU A C 1
ATOM 2029 O O . GLU A 1 265 ? -7.662 -0.277 -32.577 1.00 39.41 265 GLU A O 1
ATOM 2034 N N . ARG A 1 266 ? -7.867 1.879 -33.279 1.00 36.50 266 ARG A N 1
ATOM 2035 C CA . ARG A 1 266 ? -8.998 1.969 -34.212 1.00 36.50 266 ARG A CA 1
ATOM 2036 C C . ARG A 1 266 ? -10.081 0.888 -34.155 1.00 36.50 266 ARG A C 1
ATOM 2038 O O . ARG A 1 266 ? -10.025 -0.143 -34.815 1.00 36.50 266 ARG A O 1
ATOM 2045 N N . VAL A 1 267 ? -11.203 1.282 -33.550 1.00 29.86 267 VAL A N 1
ATOM 2046 C CA . VAL A 1 267 ? -12.534 0.884 -34.025 1.00 29.86 267 VAL A CA 1
ATOM 2047 C C . VAL A 1 267 ? -12.722 1.494 -35.418 1.00 29.86 267 VAL A C 1
ATOM 2049 O O . VAL A 1 267 ? -13.044 2.674 -35.550 1.00 29.86 267 VAL A O 1
ATOM 2052 N N . VAL A 1 268 ? -12.464 0.713 -36.466 1.00 32.56 268 VAL A N 1
ATOM 2053 C CA . VAL A 1 268 ? -12.908 1.040 -37.824 1.00 32.56 268 VAL A CA 1
ATOM 2054 C C . VAL A 1 268 ? -14.395 0.709 -37.890 1.00 32.56 268 VAL A C 1
ATOM 2056 O O . VAL A 1 268 ? -14.780 -0.455 -37.957 1.00 32.56 268 VAL A O 1
ATOM 2059 N N . ILE A 1 269 ? -15.235 1.741 -37.828 1.00 32.25 269 ILE A N 1
ATOM 2060 C CA . ILE A 1 269 ? -16.651 1.622 -38.172 1.00 32.25 269 ILE A CA 1
ATOM 2061 C C . ILE A 1 269 ? -16.723 1.458 -39.694 1.00 32.25 269 ILE A C 1
ATOM 2063 O O . ILE A 1 269 ? -16.397 2.382 -40.439 1.00 32.25 269 ILE A O 1
ATOM 2067 N N . ARG A 1 270 ? -17.124 0.270 -40.152 1.00 34.91 270 ARG A N 1
ATOM 2068 C CA . ARG A 1 270 ? -17.740 0.084 -41.469 1.00 34.91 270 ARG A CA 1
ATOM 2069 C C . ARG A 1 270 ? -19.192 0.542 -41.359 1.00 34.91 270 ARG A C 1
ATOM 2071 O O . ARG A 1 270 ? -19.912 0.030 -40.513 1.00 34.91 270 ARG A O 1
ATOM 2078 N N . ASP A 1 271 ? -19.585 1.531 -42.150 1.00 32.66 271 ASP A N 1
ATOM 2079 C CA . ASP A 1 271 ? -20.513 1.324 -43.269 1.00 32.66 271 ASP A CA 1
ATOM 2080 C C . ASP A 1 271 ? -20.835 2.648 -43.964 1.00 32.66 271 ASP A C 1
ATOM 2082 O O . ASP A 1 271 ? -20.901 3.717 -43.355 1.00 32.66 271 ASP A O 1
ATOM 2086 N N . GLY A 1 272 ? -20.981 2.562 -45.284 1.00 34.12 272 GLY A N 1
ATOM 2087 C CA . GLY A 1 272 ? -21.445 3.659 -46.111 1.00 34.12 272 GLY A CA 1
ATOM 2088 C C . GLY A 1 272 ? -22.955 3.842 -46.010 1.00 34.12 272 GLY A C 1
ATOM 2089 O O . GLY A 1 272 ? -23.695 2.870 -45.955 1.00 34.12 272 GLY A O 1
ATOM 2090 N N . GLN A 1 273 ? -23.396 5.095 -46.078 1.00 31.50 273 GLN A N 1
ATOM 2091 C CA . GLN A 1 273 ? -24.470 5.541 -46.967 1.00 31.50 273 GLN A CA 1
ATOM 2092 C C . GLN A 1 273 ? -24.566 7.069 -46.905 1.00 31.50 273 GLN A C 1
ATOM 2094 O O . GLN A 1 273 ? -24.630 7.669 -45.833 1.00 31.50 273 GLN A O 1
ATOM 2099 N N . MET A 1 274 ? -24.535 7.696 -48.084 1.00 33.09 274 MET A N 1
ATOM 2100 C CA . MET A 1 274 ? -24.845 9.111 -48.272 1.00 33.09 274 MET A CA 1
ATOM 2101 C C . MET A 1 274 ? -26.299 9.369 -47.873 1.00 33.09 274 MET A C 1
ATOM 2103 O O . MET A 1 274 ? -27.203 8.662 -48.314 1.00 33.09 274 MET A O 1
ATOM 2107 N N . GLY A 1 275 ? -26.504 10.383 -47.037 1.00 29.53 275 GLY A N 1
ATOM 2108 C CA . GLY A 1 275 ? -27.824 10.805 -46.593 1.00 29.53 275 GLY A CA 1
ATOM 2109 C C . GLY A 1 275 ? -28.524 11.766 -47.548 1.00 29.53 275 GLY A C 1
ATOM 2110 O O . GLY A 1 275 ? -27.941 12.254 -48.510 1.00 29.53 275 GLY A O 1
ATOM 2111 N N . GLN A 1 276 ? -29.756 12.111 -47.180 1.00 31.25 276 GLN A N 1
ATOM 2112 C CA . GLN A 1 276 ? -30.160 13.502 -46.969 1.00 31.25 276 GLN A CA 1
ATOM 2113 C C . GLN A 1 276 ? -31.475 13.523 -46.181 1.00 31.25 276 GLN A C 1
ATOM 2115 O O . GLN A 1 276 ? -32.532 13.187 -46.703 1.00 31.25 276 GLN A O 1
ATOM 2120 N N . VAL A 1 277 ? -31.406 13.937 -44.915 1.00 32.44 277 VAL A N 1
ATOM 2121 C CA . VAL A 1 277 ? -32.579 14.376 -44.152 1.00 32.44 277 VAL A CA 1
ATOM 2122 C C . VAL A 1 277 ? -32.197 15.682 -43.466 1.00 32.44 277 VAL A C 1
ATOM 2124 O O . VAL A 1 277 ? -31.265 15.727 -42.666 1.00 32.44 277 VAL A O 1
ATOM 2127 N N . ASN A 1 278 ? -32.890 16.755 -43.846 1.00 44.41 278 ASN A N 1
ATOM 2128 C CA . ASN A 1 278 ? -32.805 18.065 -43.211 1.00 44.41 278 ASN A CA 1
ATOM 2129 C C . ASN A 1 278 ? -33.261 17.950 -41.755 1.00 44.41 278 ASN A C 1
ATOM 2131 O O . ASN A 1 278 ? -34.391 17.530 -41.507 1.00 44.41 278 ASN A O 1
ATOM 2135 N N . ILE A 1 279 ? -32.410 18.357 -40.809 1.00 38.84 279 ILE A N 1
ATOM 2136 C CA . ILE A 1 279 ? -32.806 18.535 -39.412 1.00 38.84 279 ILE A CA 1
ATOM 2137 C C . ILE A 1 279 ? -32.399 19.924 -38.923 1.00 38.84 279 ILE A C 1
ATOM 2139 O O . ILE A 1 279 ? -31.300 20.428 -39.155 1.00 38.84 279 ILE A O 1
ATOM 2143 N N . ASP A 1 280 ? -33.397 20.500 -38.274 1.00 40.72 280 ASP A N 1
ATOM 2144 C CA . ASP A 1 280 ? -33.562 21.818 -37.703 1.00 40.72 280 ASP A CA 1
ATOM 2145 C C . ASP A 1 280 ? -32.522 22.175 -36.621 1.00 40.72 280 ASP A C 1
ATOM 2147 O O . ASP A 1 280 ? -32.022 21.324 -35.879 1.00 40.72 280 ASP A O 1
ATOM 2151 N N . LYS A 1 281 ? -32.190 23.466 -36.521 1.00 42.34 281 LYS A N 1
ATOM 2152 C CA . LYS A 1 281 ? -31.136 24.003 -35.643 1.00 42.34 281 LYS A CA 1
ATOM 2153 C C . LYS A 1 281 ? -31.644 24.188 -34.208 1.00 42.34 281 LYS A C 1
ATOM 2155 O O . LYS A 1 281 ? -31.991 25.295 -33.801 1.00 42.34 281 LYS A O 1
ATOM 2160 N N . GLY A 1 282 ? -31.593 23.127 -33.406 1.00 38.47 282 GLY A N 1
ATOM 2161 C CA . GLY A 1 282 ? -31.753 23.198 -31.948 1.00 38.47 282 GLY A CA 1
ATOM 2162 C C . GLY A 1 282 ? -30.427 23.464 -31.223 1.00 38.47 282 GLY A C 1
ATOM 2163 O O . GLY A 1 282 ? -29.525 22.631 -31.242 1.00 38.47 282 GLY A O 1
ATOM 2164 N N . LYS A 1 283 ? -30.295 24.616 -30.549 1.00 46.88 283 LYS A N 1
ATOM 2165 C CA . LYS A 1 283 ? -29.170 24.933 -29.645 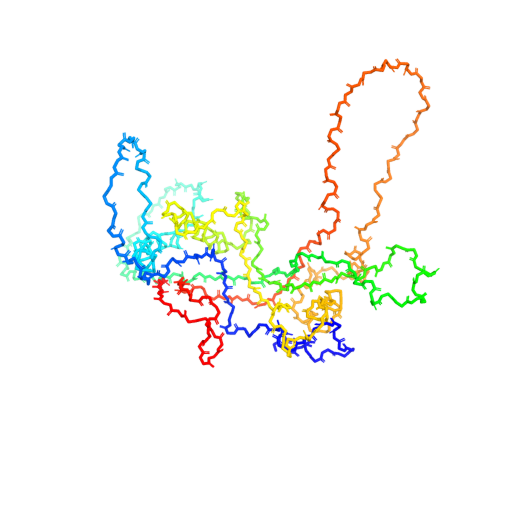1.00 46.88 283 LYS A CA 1
ATOM 2166 C C . LYS A 1 283 ? -29.266 24.101 -28.355 1.00 46.88 283 LYS A C 1
ATOM 2168 O O . LYS A 1 283 ? -29.897 24.531 -27.394 1.00 46.88 283 LYS A O 1
ATOM 2173 N N . GLY A 1 284 ? -28.630 22.932 -28.326 1.00 38.22 284 GLY A N 1
ATOM 2174 C CA . GLY A 1 284 ? -28.420 22.133 -27.115 1.00 38.22 284 GLY A CA 1
ATOM 2175 C C . GLY A 1 284 ? -27.011 22.331 -26.549 1.00 38.22 284 GLY A C 1
ATOM 2176 O O . GLY A 1 284 ? -26.027 22.150 -27.260 1.00 38.22 284 GLY A O 1
ATOM 2177 N N . ASN A 1 285 ? -26.903 22.698 -25.269 1.00 47.28 285 ASN A N 1
ATOM 2178 C CA . ASN A 1 285 ? -25.644 22.682 -24.518 1.00 47.28 285 ASN A CA 1
ATOM 2179 C C . ASN A 1 285 ? -25.202 21.225 -24.293 1.00 47.28 285 ASN A C 1
ATOM 2181 O O . ASN A 1 285 ? -25.486 20.634 -23.252 1.00 47.28 285 ASN A O 1
ATOM 2185 N N . GLU A 1 286 ? -24.502 20.642 -25.264 1.00 40.22 286 GLU A N 1
ATOM 2186 C CA . GLU A 1 286 ? -23.783 19.382 -25.084 1.00 40.22 286 GLU A CA 1
ATOM 2187 C C . GLU A 1 286 ? -22.534 19.620 -24.229 1.00 40.22 286 GLU A C 1
ATOM 2189 O O . GLU A 1 286 ? -21.477 20.069 -24.684 1.00 40.22 286 GLU A O 1
ATOM 2194 N N . SER A 1 287 ? -22.647 19.299 -22.946 1.00 46.19 287 SER A N 1
ATOM 2195 C CA . SER A 1 287 ? -21.507 19.079 -22.068 1.00 46.19 287 SER A CA 1
ATOM 2196 C C . SER A 1 287 ? -20.715 17.872 -22.581 1.00 46.19 287 SER A C 1
ATOM 2198 O O . SER A 1 287 ? -21.012 16.723 -22.261 1.00 46.19 287 SER A O 1
ATOM 2200 N N . LYS A 1 288 ? -19.686 18.144 -23.394 1.00 39.59 288 LYS A N 1
ATOM 2201 C CA . LYS A 1 288 ? -18.740 17.138 -23.900 1.00 39.59 288 LYS A CA 1
ATOM 2202 C C . LYS A 1 288 ? -18.278 16.208 -22.763 1.00 39.59 288 LYS A C 1
ATOM 2204 O O . LYS A 1 288 ? -17.784 16.707 -21.742 1.00 39.59 288 LYS A O 1
ATOM 2209 N N . PRO A 1 289 ? -18.373 14.875 -22.919 1.00 40.38 289 PRO A N 1
ATOM 2210 C CA . PRO A 1 289 ? -17.849 13.946 -21.932 1.00 40.38 289 PRO A CA 1
ATOM 2211 C C . PRO A 1 289 ? -16.336 14.154 -21.833 1.00 40.38 289 PRO A C 1
ATOM 2213 O O . PRO A 1 289 ? -15.611 14.063 -22.822 1.00 40.38 289 PRO A O 1
ATOM 2216 N N . LYS A 1 290 ? -15.854 14.488 -20.629 1.00 44.47 290 LYS A N 1
ATOM 2217 C CA . LYS A 1 290 ? -14.426 14.657 -20.333 1.00 44.47 290 LYS A CA 1
ATOM 2218 C C . LYS A 1 290 ? -13.675 13.377 -20.705 1.00 44.47 290 LYS A C 1
ATOM 2220 O O . LYS A 1 290 ? -13.650 12.413 -19.944 1.00 44.47 290 LYS A O 1
ATOM 2225 N N . GLU A 1 291 ? -12.999 13.427 -21.843 1.00 38.47 291 GLU A N 1
ATOM 2226 C CA . GLU A 1 291 ? -12.041 12.467 -22.390 1.00 38.47 291 GLU A CA 1
ATOM 2227 C C . GLU A 1 291 ? -10.771 12.376 -21.511 1.00 38.47 291 GLU A C 1
ATOM 2229 O O . GLU A 1 291 ? -9.658 12.660 -21.933 1.00 38.47 291 GLU A O 1
ATOM 2234 N N . ARG A 1 292 ? -10.925 12.041 -20.224 1.00 42.22 292 ARG A N 1
ATOM 2235 C CA . ARG A 1 292 ? -9.830 11.958 -19.234 1.00 42.22 292 ARG A CA 1
ATOM 2236 C C . ARG A 1 292 ? -9.439 10.521 -18.862 1.00 42.22 292 ARG A C 1
ATOM 2238 O O . ARG A 1 292 ? -8.711 10.319 -17.891 1.00 42.22 292 ARG A O 1
ATOM 2245 N N . ALA A 1 293 ? -9.916 9.521 -19.604 1.00 46.75 293 ALA A N 1
ATOM 2246 C CA . ALA A 1 293 ? -9.665 8.105 -19.311 1.00 46.75 293 ALA A CA 1
ATOM 2247 C C . ALA A 1 293 ? -8.789 7.374 -20.347 1.00 46.75 293 ALA A C 1
ATOM 2249 O O . ALA A 1 293 ? -8.427 6.223 -20.117 1.00 46.75 293 ALA A O 1
ATOM 2250 N N . ARG A 1 294 ? -8.408 8.020 -21.458 1.00 42.28 294 ARG A N 1
ATOM 2251 C CA . ARG A 1 294 ? -7.534 7.415 -22.474 1.00 42.28 294 ARG A CA 1
ATOM 2252 C C . ARG A 1 294 ? -6.088 7.405 -21.968 1.00 42.28 294 ARG A C 1
ATOM 2254 O O . ARG A 1 294 ? -5.401 8.413 -22.068 1.00 42.28 294 ARG A O 1
ATOM 2261 N N . GLY A 1 295 ? -5.659 6.300 -21.359 1.00 52.72 295 GLY A N 1
ATOM 2262 C CA . GLY A 1 295 ? -4.245 6.072 -21.031 1.00 52.72 295 GLY A CA 1
ATOM 2263 C C . GLY A 1 295 ? -3.942 5.474 -19.657 1.00 52.72 295 GLY A C 1
ATOM 2264 O O . GLY A 1 295 ? -2.771 5.317 -19.324 1.00 52.72 295 GLY A O 1
ATOM 2265 N N . ARG A 1 296 ? -4.940 5.120 -18.832 1.00 64.88 296 ARG A N 1
ATOM 2266 C CA . ARG A 1 296 ? -4.645 4.276 -17.662 1.00 64.88 296 ARG A CA 1
ATOM 2267 C C . ARG A 1 296 ? -4.440 2.842 -18.135 1.00 64.88 296 ARG A C 1
ATOM 2269 O O . ARG A 1 296 ? -5.404 2.189 -18.524 1.00 64.88 296 ARG A O 1
ATOM 2276 N N . GLY A 1 297 ? -3.184 2.399 -18.127 1.00 73.62 297 GLY A N 1
ATOM 2277 C CA . GLY A 1 297 ? -2.825 1.007 -18.376 1.00 73.62 297 GLY A CA 1
ATOM 2278 C C . GLY A 1 297 ? -3.574 0.064 -17.434 1.00 73.62 297 GLY A C 1
ATOM 2279 O O . GLY A 1 297 ? -3.931 0.429 -16.314 1.00 73.62 297 GLY A O 1
ATOM 2280 N N . VAL A 1 298 ? -3.858 -1.144 -17.915 1.00 86.56 298 VAL A N 1
ATOM 2281 C CA . VAL A 1 298 ? -4.416 -2.218 -17.087 1.00 86.56 298 VAL A CA 1
ATOM 2282 C C . VAL A 1 298 ? -3.289 -2.765 -16.202 1.00 86.56 298 VAL A C 1
ATOM 2284 O O . VAL A 1 298 ? -2.220 -3.054 -16.745 1.00 86.56 298 VAL A O 1
ATOM 2287 N N . PRO A 1 299 ? -3.503 -2.963 -14.883 1.00 92.94 299 PRO A N 1
ATOM 2288 C CA . PRO A 1 299 ? -2.497 -3.565 -14.016 1.00 92.94 299 PRO A CA 1
ATOM 2289 C C . PRO A 1 299 ? -1.971 -4.891 -14.568 1.00 92.94 299 PRO A C 1
ATOM 2291 O O . PRO A 1 299 ? -2.744 -5.805 -14.888 1.00 92.94 299 PRO A O 1
ATOM 2294 N N . VAL A 1 300 ? -0.648 -5.011 -14.650 1.00 94.44 300 VAL A N 1
ATOM 2295 C CA . VAL A 1 300 ? 0.007 -6.207 -15.181 1.00 94.44 300 VAL A CA 1
ATOM 2296 C C . VAL A 1 300 ? 0.003 -7.327 -14.137 1.00 94.44 300 VAL A C 1
ATOM 2298 O O . VAL A 1 300 ? 0.166 -7.057 -12.941 1.00 94.44 300 VAL A O 1
ATOM 2301 N N . PRO A 1 301 ? -0.215 -8.586 -14.551 1.00 95.25 301 PRO A N 1
ATOM 2302 C CA . PRO A 1 301 ? -0.178 -9.716 -13.637 1.00 95.25 301 PRO A CA 1
ATOM 2303 C C . PRO A 1 301 ? 1.270 -10.047 -13.245 1.00 95.25 301 PRO A C 1
ATOM 2305 O O . PRO A 1 301 ? 2.168 -10.076 -14.091 1.00 95.25 301 PRO A O 1
ATOM 2308 N N . VAL A 1 302 ? 1.489 -10.294 -11.958 1.00 95.62 302 VAL A N 1
ATOM 2309 C CA . VAL A 1 302 ? 2.781 -10.667 -11.365 1.00 95.62 302 VAL A CA 1
ATOM 2310 C C . VAL A 1 302 ? 2.586 -11.767 -10.317 1.00 95.62 302 VAL A C 1
ATOM 2312 O O . VAL A 1 302 ? 1.459 -12.088 -9.951 1.00 95.62 302 VAL A O 1
ATOM 2315 N N . ASP A 1 303 ? 3.671 -12.348 -9.822 1.00 94.94 303 ASP A N 1
ATOM 2316 C CA . ASP A 1 303 ? 3.694 -13.196 -8.635 1.00 94.94 303 ASP A CA 1
ATOM 2317 C C . ASP A 1 303 ? 4.812 -12.732 -7.699 1.00 94.94 303 ASP A C 1
ATOM 2319 O O . ASP A 1 303 ? 5.997 -12.972 -7.935 1.00 94.94 303 ASP A O 1
ATOM 2323 N N . LEU A 1 304 ? 4.429 -12.018 -6.642 1.00 93.50 304 LEU A N 1
ATOM 2324 C CA . LEU A 1 304 ? 5.329 -11.615 -5.558 1.00 93.50 304 LEU A CA 1
ATOM 2325 C C . LEU A 1 304 ? 5.124 -12.468 -4.300 1.00 93.50 304 LEU A C 1
ATOM 2327 O O . LEU A 1 304 ? 5.517 -12.066 -3.202 1.00 93.50 304 LEU A O 1
ATOM 2331 N N . GLY A 1 305 ? 4.513 -13.643 -4.463 1.00 92.81 305 GLY A N 1
ATOM 2332 C CA . GLY A 1 305 ? 4.239 -14.584 -3.393 1.00 92.81 305 GLY A CA 1
ATOM 2333 C C . GLY A 1 305 ? 2.958 -14.291 -2.616 1.00 92.81 305 GLY A C 1
ATOM 2334 O O . GLY A 1 305 ? 2.112 -13.471 -2.993 1.00 92.81 305 GLY A O 1
ATOM 2335 N N . VAL A 1 306 ? 2.830 -15.024 -1.513 1.00 92.25 306 VAL A N 1
ATOM 2336 C CA . VAL A 1 306 ? 1.683 -15.009 -0.606 1.00 92.25 306 VAL A CA 1
ATOM 2337 C C . VAL A 1 306 ? 2.156 -14.549 0.767 1.00 92.25 306 VAL A C 1
ATOM 2339 O O . VAL A 1 306 ? 3.173 -15.027 1.266 1.00 92.25 306 VAL A O 1
ATOM 2342 N N . TRP A 1 307 ? 1.410 -13.629 1.365 1.00 91.75 307 TRP A N 1
ATOM 2343 C CA . TRP A 1 307 ? 1.756 -12.956 2.611 1.00 91.75 307 TRP A CA 1
ATOM 2344 C C . TRP A 1 307 ? 0.701 -13.236 3.672 1.00 91.75 307 TRP A C 1
ATOM 2346 O O . TRP A 1 307 ? -0.490 -13.192 3.381 1.00 91.75 307 TRP A O 1
ATOM 2356 N N . GLU A 1 308 ? 1.119 -13.514 4.902 1.00 92.19 308 GLU A N 1
ATOM 2357 C CA . GLU A 1 308 ? 0.184 -13.625 6.022 1.00 92.19 308 GLU A CA 1
ATOM 2358 C C . GLU A 1 308 ? -0.154 -12.229 6.550 1.00 92.19 308 GLU A C 1
ATOM 2360 O O . GLU A 1 308 ? 0.741 -11.432 6.835 1.00 92.19 308 GLU A O 1
ATOM 2365 N N . VAL A 1 309 ? -1.444 -11.936 6.697 1.00 91.06 309 VAL A N 1
ATOM 2366 C CA . VAL A 1 309 ? -1.915 -10.719 7.363 1.00 91.06 309 VAL A CA 1
ATOM 2367 C C . VAL A 1 309 ? -2.229 -11.080 8.812 1.00 91.06 309 VAL A C 1
ATOM 2369 O O . VAL A 1 309 ? -3.081 -11.934 9.047 1.00 91.06 309 VAL A O 1
ATOM 2372 N N . GLY A 1 310 ? -1.533 -10.456 9.767 1.00 91.88 310 GLY A N 1
ATOM 2373 C CA . GLY A 1 310 ? -1.688 -10.760 11.199 1.00 91.88 310 GLY A CA 1
ATOM 2374 C C . GLY A 1 310 ? -2.152 -9.593 12.071 1.00 91.88 310 GLY A C 1
ATOM 2375 O O . GLY A 1 310 ? -2.555 -9.804 13.212 1.00 91.88 310 GLY A O 1
ATOM 2376 N N . GLU A 1 311 ? -2.092 -8.356 11.571 1.00 94.38 311 GLU A N 1
ATOM 2377 C CA . GLU A 1 311 ? -2.466 -7.192 12.372 1.00 94.38 311 GLU A CA 1
ATOM 2378 C C . GLU A 1 311 ? -2.883 -5.975 11.542 1.00 94.38 311 GLU A C 1
ATOM 2380 O O . GLU A 1 311 ? -2.530 -5.827 10.370 1.00 94.38 311 GLU A O 1
ATOM 2385 N N . VAL A 1 312 ? -3.622 -5.073 12.192 1.00 95.50 312 VAL A N 1
ATOM 2386 C CA . VAL A 1 312 ? -3.859 -3.695 11.744 1.00 95.50 312 VAL A CA 1
ATOM 2387 C C . VAL A 1 312 ? -3.155 -2.752 12.708 1.00 95.50 312 VAL A C 1
ATOM 2389 O O . VAL A 1 312 ? -3.309 -2.888 13.920 1.00 95.50 312 VAL A O 1
ATOM 2392 N N . GLN A 1 313 ? -2.427 -1.773 12.179 1.00 96.25 313 GLN A N 1
ATOM 2393 C CA . GLN A 1 313 ? -1.689 -0.791 12.970 1.00 96.25 313 GLN A CA 1
ATOM 2394 C C . GLN A 1 313 ? -2.196 0.635 12.721 1.00 96.25 313 GLN A C 1
ATOM 2396 O O . GLN A 1 313 ? -2.626 0.977 11.618 1.00 96.25 313 GLN A O 1
ATOM 2401 N N . ILE A 1 314 ? -2.095 1.478 13.748 1.00 96.31 314 ILE A N 1
ATOM 2402 C CA . ILE A 1 314 ? -2.072 2.936 13.626 1.00 96.31 314 ILE A CA 1
ATOM 2403 C C . ILE A 1 314 ? -0.607 3.343 13.684 1.00 96.31 314 ILE A C 1
ATOM 2405 O O . ILE A 1 314 ? 0.093 3.034 14.651 1.00 96.31 314 ILE A O 1
ATOM 2409 N N . CYS A 1 315 ? -0.162 4.047 12.655 1.00 95.31 315 CYS A N 1
ATOM 2410 C CA . CYS A 1 315 ? 1.221 4.459 12.497 1.00 95.31 315 CYS A CA 1
ATOM 2411 C C . CYS A 1 315 ? 1.324 5.982 12.462 1.00 95.31 315 CYS A C 1
ATOM 2413 O O . CYS A 1 315 ? 0.467 6.654 11.883 1.00 95.31 315 CYS A O 1
ATOM 2415 N N . GLU A 1 316 ? 2.390 6.522 13.042 1.00 94.31 316 GLU A N 1
ATOM 2416 C CA . GLU A 1 316 ? 2.723 7.935 12.901 1.00 94.31 316 GLU A CA 1
ATOM 2417 C C . GLU A 1 316 ? 3.336 8.198 11.514 1.00 94.31 316 GLU A C 1
ATOM 2419 O O . GLU A 1 316 ? 4.223 7.490 11.033 1.00 94.31 316 GLU A O 1
ATOM 2424 N N . MET A 1 317 ? 2.821 9.214 10.822 1.00 90.69 317 MET A N 1
ATOM 2425 C CA . MET A 1 317 ? 3.260 9.541 9.469 1.00 90.69 317 MET A CA 1
ATOM 2426 C C . MET A 1 317 ? 4.582 10.306 9.488 1.00 90.69 317 MET A C 1
ATOM 2428 O O . MET A 1 317 ? 4.703 11.344 10.123 1.00 90.69 317 MET A O 1
ATOM 2432 N N . GLY A 1 318 ? 5.553 9.833 8.705 1.00 88.94 318 GLY A N 1
ATOM 2433 C CA . GLY A 1 318 ? 6.859 10.487 8.572 1.00 88.94 318 GLY A CA 1
ATOM 2434 C C . GLY A 1 318 ? 7.886 10.070 9.624 1.00 88.94 318 GLY A C 1
ATOM 2435 O O . GLY A 1 318 ? 9.044 10.457 9.486 1.00 88.94 318 GLY A O 1
ATOM 2436 N N . SER A 1 319 ? 7.498 9.247 10.599 1.00 90.50 319 SER A N 1
ATOM 2437 C CA . SER A 1 319 ? 8.417 8.585 11.517 1.00 90.50 319 SER A CA 1
ATOM 2438 C C . SER A 1 319 ? 8.836 7.212 10.983 1.00 90.50 319 SER A C 1
ATOM 2440 O O . SER A 1 319 ? 8.101 6.554 10.236 1.00 90.50 319 SER A O 1
ATOM 2442 N N . HIS A 1 320 ? 10.049 6.794 11.349 1.00 90.00 320 HIS A N 1
ATOM 2443 C CA . HIS A 1 320 ? 10.631 5.515 10.953 1.00 90.00 320 HIS A CA 1
ATOM 2444 C C . HIS A 1 320 ? 11.354 4.879 12.138 1.00 90.00 320 HIS A C 1
ATOM 2446 O O . HIS A 1 320 ? 12.119 5.556 12.825 1.00 90.00 320 HIS A O 1
ATOM 2452 N N . GLY A 1 321 ? 11.111 3.591 12.363 1.00 90.75 321 GLY A N 1
ATOM 2453 C CA . GLY A 1 321 ? 11.864 2.762 13.296 1.00 90.75 321 GLY A CA 1
ATOM 2454 C C . GLY A 1 321 ? 13.271 2.429 12.779 1.00 90.75 321 GLY A C 1
ATOM 2455 O O . GLY A 1 321 ? 13.648 2.837 11.673 1.00 90.75 321 GLY A O 1
ATOM 2456 N N . PRO A 1 322 ? 14.068 1.687 13.569 1.00 89.88 322 PRO A N 1
ATOM 2457 C CA . PRO A 1 322 ? 15.448 1.339 13.222 1.00 89.88 322 PRO A CA 1
ATOM 2458 C C . PRO A 1 322 ? 15.560 0.509 11.934 1.00 89.88 322 PRO A C 1
ATOM 2460 O O . PRO A 1 322 ? 16.579 0.584 11.251 1.00 89.88 322 PRO A O 1
ATOM 2463 N N . GLU A 1 323 ? 14.511 -0.230 11.561 1.00 85.81 323 GLU A N 1
ATOM 2464 C CA . GLU A 1 323 ? 14.463 -1.064 10.353 1.00 85.81 323 GLU A CA 1
ATOM 2465 C C . GLU A 1 323 ? 13.716 -0.376 9.189 1.00 85.81 323 GLU A C 1
ATOM 2467 O O . GLU A 1 323 ? 13.503 -0.961 8.119 1.00 85.81 323 GLU A O 1
ATOM 2472 N N . GLY A 1 324 ? 13.346 0.897 9.367 1.00 84.88 324 GLY A N 1
ATOM 2473 C CA . GLY A 1 324 ? 12.637 1.718 8.388 1.00 84.88 324 GLY A CA 1
ATOM 2474 C C . GLY A 1 324 ? 11.118 1.520 8.352 1.00 84.88 324 GLY A C 1
ATOM 2475 O O . GLY A 1 324 ? 10.452 2.159 7.534 1.00 84.88 324 GLY A O 1
ATOM 2476 N N . GLU A 1 325 ? 10.560 0.659 9.199 1.00 89.00 325 GLU A N 1
ATOM 2477 C CA . GLU A 1 325 ? 9.125 0.515 9.454 1.00 89.00 325 GLU A CA 1
ATOM 2478 C C . GLU A 1 325 ? 8.520 1.819 9.985 1.00 89.00 325 GLU A C 1
ATOM 2480 O O . GLU A 1 325 ? 9.226 2.651 10.546 1.00 89.00 325 GLU A O 1
ATOM 2485 N N . TYR A 1 326 ? 7.216 2.034 9.810 1.00 91.19 326 TYR A N 1
ATOM 2486 C CA . TYR A 1 326 ? 6.576 3.172 10.473 1.00 91.19 326 TYR A CA 1
ATOM 2487 C C . TYR A 1 326 ? 6.509 2.946 11.985 1.00 91.19 326 TYR A C 1
ATOM 2489 O O . TYR A 1 326 ? 6.301 1.818 12.434 1.00 91.19 326 TYR A O 1
ATOM 2497 N N . VAL A 1 327 ? 6.610 4.017 12.778 1.00 94.25 327 VAL A N 1
ATOM 2498 C CA . VAL A 1 327 ? 6.424 3.905 14.230 1.00 94.25 327 VAL A CA 1
ATOM 2499 C C . VAL A 1 327 ? 4.957 3.583 14.518 1.00 94.25 327 VAL A C 1
ATOM 2501 O O . VAL A 1 327 ? 4.058 4.390 14.273 1.00 94.25 327 VAL A O 1
ATOM 2504 N N . CYS A 1 328 ? 4.715 2.370 15.013 1.00 95.19 328 CYS A N 1
ATOM 2505 C CA . CYS A 1 328 ? 3.400 1.896 15.425 1.00 95.19 328 CYS A CA 1
ATOM 2506 C C . CYS A 1 328 ? 3.022 2.502 16.784 1.00 95.19 328 CYS A C 1
ATOM 2508 O O . CYS A 1 328 ? 3.693 2.264 17.786 1.00 95.19 328 CYS A O 1
ATOM 2510 N N . VAL A 1 329 ? 1.905 3.229 16.829 1.00 96.00 329 VAL A N 1
ATOM 2511 C CA . VAL A 1 329 ? 1.353 3.837 18.053 1.00 96.00 329 VAL A CA 1
ATOM 2512 C C . VAL A 1 329 ? 0.149 3.071 18.605 1.00 96.00 329 VAL A C 1
ATOM 2514 O O . VAL A 1 329 ? -0.246 3.284 19.748 1.00 96.00 329 VAL A O 1
ATOM 2517 N N . ALA A 1 330 ? -0.444 2.167 17.822 1.00 96.12 330 ALA A N 1
ATOM 2518 C CA . ALA A 1 330 ? -1.383 1.150 18.293 1.00 96.12 330 ALA A CA 1
ATOM 2519 C C . ALA A 1 330 ? -1.521 0.019 17.280 1.00 96.12 330 ALA A C 1
ATOM 2521 O O . ALA A 1 330 ? -1.294 0.218 16.091 1.00 96.12 330 ALA A O 1
ATOM 2522 N N . ARG A 1 331 ? -1.935 -1.159 17.749 1.00 95.94 331 ARG A N 1
ATOM 2523 C CA . ARG A 1 331 ? -2.123 -2.343 16.908 1.00 95.94 331 ARG A CA 1
ATOM 2524 C C . ARG A 1 331 ? -3.278 -3.209 17.379 1.00 95.94 331 ARG A C 1
ATOM 2526 O O . ARG A 1 331 ? -3.639 -3.204 18.554 1.00 95.94 331 ARG A O 1
ATOM 2533 N N . CYS A 1 332 ? -3.828 -3.965 16.443 1.00 93.69 332 CYS A N 1
ATOM 2534 C CA . CYS A 1 332 ? -4.874 -4.950 16.648 1.00 93.69 332 CYS A CA 1
ATOM 2535 C C . CYS A 1 332 ? -4.476 -6.245 15.936 1.00 93.69 332 CYS A C 1
ATOM 2537 O O . CYS A 1 332 ? -4.533 -6.316 14.710 1.00 93.69 332 CYS A O 1
ATOM 2539 N N . GLU A 1 333 ? -4.066 -7.241 16.721 1.00 92.56 333 GLU A N 1
ATOM 2540 C CA . GLU A 1 333 ? -3.656 -8.569 16.248 1.00 92.56 333 GLU A CA 1
ATOM 2541 C C . GLU A 1 333 ? -4.848 -9.537 16.188 1.00 92.56 333 GLU A C 1
ATOM 2543 O O . GLU A 1 333 ? -5.702 -9.558 17.104 1.00 92.56 333 GLU A O 1
ATOM 2548 N N . PHE A 1 334 ? -4.868 -10.367 15.144 1.00 84.81 334 PHE A N 1
ATOM 2549 C CA . PHE A 1 334 ? -5.910 -11.353 14.860 1.00 84.81 334 PHE A CA 1
ATOM 2550 C C . PHE A 1 334 ? -5.352 -12.699 14.397 1.00 84.81 334 PHE A C 1
ATOM 2552 O O . PHE A 1 334 ? -4.313 -12.735 13.705 1.00 84.81 334 PHE A O 1
#